Protein AF-A0A150U393-F1 (afdb_monomer)

InterPro domains:
  IPR013325 RNA polymerase sigma factor, region 2 [SSF88946] (26-111)

Mean predicted aligned error: 20.1 Å

pLDDT: mean 71.21, std 21.84, range [37.09, 97.88]

Foldseek 3Di:
DPPDQQFADPQDADPVRHTWADDCVPCVVVLLVLLCVPPVVLVVPDPSVRLSVLLVVQRVSCSRHPNTHDVVPDPPSVVSVVSSVVSSVVVVVVVVVVVVVVVPVVPDDDDDDDDDDDDDDDDDDDDDDPPPDPPPPPDPPDDPPDPDDDDDDDDDDDDDDDDDDDDDDDDDDDDDDDDDDDDDDDDDDPDDPPDDDD

Structure (mmCIF, N/CA/C/O backbone):
data_AF-A0A150U393-F1
#
_entry.id   AF-A0A150U393-F1
#
loop_
_atom_site.group_PDB
_atom_site.id
_atom_site.type_symbol
_atom_site.label_atom_id
_atom_site.label_alt_id
_atom_site.label_comp_id
_atom_site.label_asym_id
_atom_site.label_entity_id
_atom_site.label_seq_id
_atom_site.pdbx_PDB_ins_code
_atom_site.Cartn_x
_atom_site.Cartn_y
_atom_site.Cartn_z
_atom_site.occupancy
_atom_site.B_iso_or_equiv
_atom_site.auth_seq_id
_atom_site.auth_comp_id
_atom_site.auth_asym_id
_atom_site.auth_atom_id
_atom_site.pdbx_PDB_model_num
ATOM 1 N N . MET A 1 1 ? 19.389 -12.269 17.332 1.00 42.78 1 MET A N 1
ATOM 2 C CA . MET A 1 1 ? 18.045 -12.844 17.569 1.00 42.78 1 MET A CA 1
ATOM 3 C C . MET A 1 1 ? 17.105 -12.308 16.497 1.00 42.78 1 MET A C 1
ATOM 5 O O . MET A 1 1 ? 16.742 -11.140 16.568 1.00 42.78 1 MET A O 1
ATOM 9 N N . SER A 1 2 ? 16.766 -13.102 15.475 1.00 52.22 2 SER A N 1
ATOM 10 C CA . SER A 1 2 ? 15.745 -12.699 14.498 1.00 52.22 2 SER A CA 1
ATOM 11 C C . SER A 1 2 ? 14.428 -12.486 15.231 1.00 52.22 2 SER A C 1
ATOM 13 O O . SER A 1 2 ? 13.868 -13.443 15.769 1.00 52.22 2 SER A O 1
ATOM 15 N N . LYS A 1 3 ? 13.938 -11.240 15.274 1.00 62.69 3 LYS A N 1
ATOM 16 C CA . LYS A 1 3 ? 12.532 -10.965 15.582 1.00 62.69 3 LYS A CA 1
ATOM 17 C C . LYS A 1 3 ? 11.730 -11.718 14.530 1.00 62.69 3 LYS A C 1
ATOM 19 O O . LYS A 1 3 ? 11.658 -11.275 13.390 1.00 62.69 3 LYS A O 1
ATOM 24 N N . ARG A 1 4 ? 11.213 -12.897 14.877 1.00 63.75 4 ARG A N 1
ATOM 25 C CA . ARG A 1 4 ? 10.236 -13.575 14.028 1.00 63.75 4 ARG A CA 1
ATOM 26 C C . ARG A 1 4 ? 9.078 -12.599 13.867 1.00 63.75 4 ARG A C 1
ATOM 28 O O . ARG A 1 4 ? 8.619 -12.050 14.869 1.00 63.75 4 ARG A O 1
ATOM 35 N N . ASP A 1 5 ? 8.665 -12.353 12.630 1.00 71.12 5 ASP A N 1
ATOM 36 C CA . ASP A 1 5 ? 7.471 -11.566 12.350 1.00 71.12 5 ASP A CA 1
ATOM 37 C C . ASP A 1 5 ? 6.293 -12.247 13.046 1.00 71.12 5 ASP A C 1
ATOM 39 O O . ASP A 1 5 ? 5.803 -13.288 12.604 1.00 71.12 5 ASP A O 1
ATOM 43 N N . VAL A 1 6 ? 5.881 -11.695 14.187 1.00 80.56 6 VAL A N 1
ATOM 44 C CA . VAL A 1 6 ? 4.691 -12.152 14.896 1.00 80.56 6 VAL A CA 1
ATOM 45 C C . VAL A 1 6 ? 3.512 -11.771 14.014 1.00 80.56 6 VAL A C 1
ATOM 47 O O . VAL A 1 6 ? 3.125 -10.605 13.949 1.00 80.56 6 VAL A O 1
ATOM 50 N N . ARG A 1 7 ? 2.985 -12.753 13.280 1.00 85.88 7 ARG A N 1
ATOM 51 C CA . ARG A 1 7 ? 1.758 -12.588 12.506 1.00 85.88 7 ARG A CA 1
ATOM 52 C C . ARG A 1 7 ? 0.591 -12.628 13.474 1.00 85.88 7 ARG A C 1
ATOM 54 O O . ARG A 1 7 ? 0.348 -13.643 14.121 1.00 85.88 7 ARG A O 1
ATOM 61 N N . LEU A 1 8 ? -0.101 -11.507 13.583 1.00 87.81 8 LEU A N 1
ATOM 62 C CA . LEU A 1 8 ? -1.341 -11.420 14.328 1.00 87.81 8 LEU A CA 1
ATOM 63 C C . LEU A 1 8 ? -2.485 -12.008 13.489 1.00 87.81 8 LEU A C 1
ATOM 65 O O . LEU A 1 8 ? -2.452 -11.899 12.257 1.00 87.81 8 LEU A O 1
ATOM 69 N N . PRO A 1 9 ? -3.491 -12.623 14.134 1.00 89.12 9 PRO A N 1
ATOM 70 C CA . PRO A 1 9 ? -4.67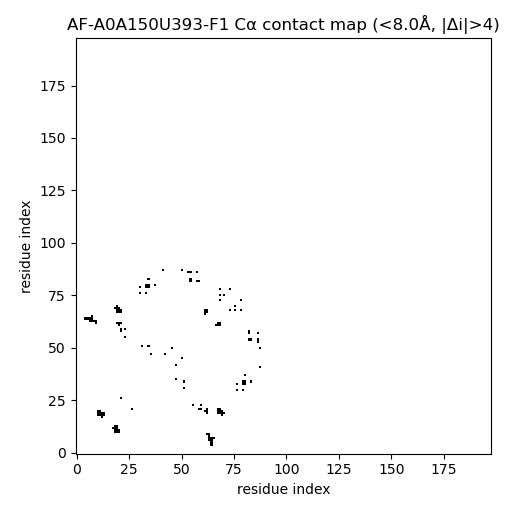4 -13.112 13.437 1.00 89.12 9 PRO A CA 1
ATOM 71 C C . PRO A 1 9 ? -5.394 -11.950 12.746 1.00 89.12 9 PRO A C 1
ATOM 73 O O . PRO A 1 9 ? -5.363 -10.823 13.232 1.00 89.12 9 PRO A O 1
ATOM 76 N N . TRP A 1 10 ? -6.031 -12.227 11.613 1.00 85.88 10 TRP A N 1
ATOM 77 C CA . TRP A 1 10 ? -6.805 -11.273 10.820 1.00 85.88 10 TRP A CA 1
ATOM 78 C C . TRP A 1 10 ? -8.144 -11.928 10.448 1.00 85.88 10 TRP A C 1
ATOM 80 O O . TRP A 1 10 ? -8.106 -13.089 10.033 1.00 85.88 10 TRP A O 1
ATOM 90 N N . PRO A 1 11 ? -9.307 -11.249 10.562 1.00 91.19 11 PRO A N 1
ATOM 91 C CA . PRO A 1 11 ? -9.529 -9.824 10.856 1.00 91.19 11 PRO A CA 1
ATOM 92 C C . PRO A 1 11 ? -9.292 -9.425 12.321 1.00 91.19 11 PRO A C 1
ATOM 94 O O . PRO A 1 11 ? -9.352 -10.256 13.223 1.00 91.19 11 PRO A O 1
ATOM 97 N N . ARG A 1 12 ? -9.010 -8.135 12.553 1.00 90.44 12 ARG A N 1
ATOM 98 C CA . ARG A 1 12 ? -8.773 -7.563 13.890 1.00 90.44 12 ARG A CA 1
ATOM 99 C C . ARG A 1 12 ? -9.735 -6.423 14.174 1.00 90.44 12 ARG A C 1
ATOM 101 O O . ARG A 1 12 ? -10.035 -5.633 13.285 1.00 90.44 12 ARG A O 1
ATOM 108 N N . SER A 1 13 ? -10.091 -6.282 15.441 1.00 92.81 13 SER A N 1
ATOM 109 C CA . SER A 1 13 ? -10.827 -5.129 15.952 1.00 92.81 13 SER A CA 1
ATOM 110 C C . SER A 1 13 ? -10.041 -4.480 17.086 1.00 92.81 13 SER A C 1
ATOM 112 O O . SER A 1 13 ? -9.284 -5.153 17.788 1.00 92.81 13 SER A O 1
ATOM 114 N N . ALA A 1 14 ? -10.170 -3.164 17.220 1.00 90.38 14 ALA A N 1
ATOM 115 C CA . ALA A 1 14 ? -9.692 -2.425 18.383 1.00 90.38 14 ALA A CA 1
ATOM 116 C C . ALA A 1 14 ? -10.576 -2.716 19.610 1.00 90.38 14 ALA A C 1
ATOM 118 O O . ALA A 1 14 ? -11.657 -3.288 19.468 1.00 90.38 14 ALA A O 1
ATOM 119 N N . ASP A 1 15 ? -10.150 -2.261 20.791 1.00 90.31 15 ASP A N 1
ATOM 120 C CA . ASP A 1 15 ? -10.914 -2.408 22.043 1.00 90.31 15 ASP A CA 1
ATOM 121 C C . ASP A 1 15 ? -12.306 -1.757 21.953 1.00 90.31 15 ASP A C 1
ATOM 123 O O . ASP A 1 15 ? -13.281 -2.267 22.494 1.00 90.31 15 ASP A O 1
ATOM 127 N N . ASP A 1 16 ? -12.415 -0.683 21.166 1.00 90.06 16 ASP A N 1
ATOM 128 C CA . ASP A 1 16 ? -13.666 0.036 20.898 1.00 90.06 16 ASP A CA 1
ATOM 129 C C . ASP A 1 16 ? -14.542 -0.637 19.815 1.00 90.06 16 ASP A C 1
ATOM 131 O O . ASP A 1 16 ? -15.525 -0.062 19.350 1.00 90.06 16 ASP A O 1
ATOM 135 N N . GLY A 1 17 ? -14.160 -1.824 19.330 1.00 90.50 17 GLY A N 1
ATOM 136 C CA . GLY A 1 17 ? -14.884 -2.568 18.292 1.00 90.50 17 GLY A CA 1
ATOM 137 C C . GLY A 1 17 ? -14.668 -2.066 16.860 1.00 90.50 17 GLY A C 1
ATOM 138 O O . GLY A 1 17 ? -15.177 -2.664 15.915 1.00 90.50 17 GLY A O 1
ATOM 139 N N . THR A 1 18 ? -13.892 -0.997 16.659 1.00 91.69 18 THR A N 1
ATOM 140 C CA . THR A 1 18 ? -13.541 -0.508 15.317 1.00 91.69 18 THR A CA 1
ATOM 141 C C . THR A 1 18 ? -12.696 -1.546 14.565 1.00 91.69 18 THR A C 1
ATOM 143 O O . THR A 1 18 ? -11.687 -1.999 15.116 1.00 91.69 18 THR A O 1
ATOM 146 N N . PRO A 1 19 ? -13.040 -1.904 13.313 1.00 92.31 19 PRO A N 1
ATOM 147 C CA . PRO A 1 19 ? -12.222 -2.809 12.518 1.00 92.31 19 PRO A CA 1
ATOM 148 C C . PRO A 1 19 ? -10.863 -2.157 12.247 1.00 92.31 19 PRO A C 1
ATOM 150 O O . PRO A 1 19 ? -10.776 -1.050 11.712 1.00 92.31 19 PRO A O 1
ATOM 153 N N . LEU A 1 20 ? -9.799 -2.844 12.647 1.00 93.50 20 LEU A N 1
ATOM 154 C CA . LEU A 1 20 ? -8.434 -2.480 12.291 1.00 93.50 20 LEU A CA 1
ATOM 155 C C . LEU A 1 20 ? -8.114 -3.071 10.922 1.00 93.50 20 LEU A C 1
ATOM 157 O O . LEU A 1 20 ? -8.669 -4.098 10.564 1.00 93.50 20 LEU A O 1
ATOM 161 N N . GLY A 1 21 ? -7.182 -2.448 10.204 1.00 94.38 21 GLY A N 1
ATOM 162 C CA . GLY A 1 21 ? -6.689 -2.840 8.886 1.00 94.38 21 GLY A CA 1
ATOM 163 C C . GLY A 1 21 ? -7.609 -2.465 7.723 1.00 94.38 21 GLY A C 1
ATOM 164 O O . GLY A 1 21 ? -8.630 -1.800 7.882 1.00 94.38 21 GLY A O 1
ATOM 165 N N . VAL A 1 22 ? -7.194 -2.851 6.518 1.00 95.44 22 VAL A N 1
ATOM 166 C CA . VAL A 1 22 ? -7.893 -2.515 5.268 1.00 95.44 22 VAL A CA 1
ATOM 167 C C . VAL A 1 22 ? -8.482 -3.777 4.647 1.00 95.44 22 VAL A C 1
ATOM 169 O O . VAL A 1 22 ? -7.739 -4.708 4.337 1.00 95.44 22 VAL A O 1
ATOM 172 N N . ASP A 1 23 ? -9.795 -3.788 4.414 1.00 94.94 23 ASP A N 1
ATOM 173 C CA . ASP A 1 23 ? -10.446 -4.812 3.593 1.00 94.94 23 ASP A CA 1
ATOM 174 C C . ASP A 1 23 ? -10.262 -4.484 2.106 1.00 94.94 23 ASP A C 1
ATOM 176 O O . ASP A 1 23 ? -10.945 -3.625 1.538 1.00 94.94 23 ASP A O 1
ATOM 180 N N . LEU A 1 24 ? -9.301 -5.165 1.480 1.00 94.94 24 LEU A N 1
ATOM 181 C CA . LEU A 1 24 ? -8.968 -4.974 0.070 1.00 94.94 24 LEU A CA 1
ATOM 182 C C . LEU A 1 24 ? -10.124 -5.366 -0.854 1.00 94.94 24 LEU A C 1
ATOM 184 O O . LEU A 1 24 ? -10.297 -4.728 -1.885 1.00 94.94 24 LEU A O 1
ATOM 188 N N . SER A 1 25 ? -10.956 -6.337 -0.478 1.00 94.62 25 SER A N 1
ATOM 189 C CA . SER A 1 25 ? -12.075 -6.797 -1.312 1.00 94.62 25 SER A CA 1
ATOM 190 C C . SER A 1 25 ? -13.047 -5.651 -1.595 1.00 94.62 25 SER A C 1
ATOM 192 O O . SER A 1 25 ? -13.487 -5.454 -2.725 1.00 94.62 25 SER A O 1
ATOM 194 N N . ARG A 1 26 ? -13.314 -4.833 -0.572 1.00 95.44 26 ARG A N 1
ATOM 195 C CA . ARG A 1 26 ? -14.226 -3.685 -0.655 1.00 95.44 26 ARG A CA 1
ATOM 196 C C . ARG A 1 26 ? -13.557 -2.430 -1.205 1.00 95.44 26 ARG A C 1
ATOM 198 O O . ARG A 1 26 ? -14.179 -1.697 -1.961 1.00 95.44 26 ARG A O 1
ATOM 205 N N . LEU A 1 27 ? -12.304 -2.178 -0.826 1.00 95.75 27 LEU A N 1
ATOM 206 C CA . LEU A 1 27 ? -11.626 -0.899 -1.075 1.00 95.75 27 LEU A CA 1
ATOM 207 C C . LEU A 1 27 ? -10.629 -0.930 -2.245 1.00 95.75 27 LEU A C 1
ATOM 209 O O . LEU A 1 27 ? -9.929 0.058 -2.472 1.00 95.75 27 LEU A O 1
ATOM 213 N N . HIS A 1 28 ? -10.536 -2.031 -3.000 1.00 96.12 28 HIS A N 1
ATOM 214 C CA . HIS A 1 28 ? -9.563 -2.179 -4.090 1.00 96.12 28 HIS A CA 1
ATOM 215 C C . HIS A 1 28 ? -9.619 -1.023 -5.103 1.00 96.12 28 HIS A C 1
ATOM 217 O O . HIS A 1 28 ? -8.568 -0.483 -5.462 1.00 96.12 28 HIS A O 1
ATOM 223 N N . ALA A 1 29 ? -10.821 -0.608 -5.522 1.00 97.25 29 ALA A N 1
ATOM 224 C CA . ALA A 1 29 ? -11.019 0.450 -6.512 1.00 97.25 29 ALA A CA 1
ATOM 225 C C . ALA A 1 29 ? -10.489 1.808 -6.022 1.00 97.25 29 ALA A C 1
ATOM 227 O O . ALA A 1 29 ? -9.777 2.504 -6.754 1.00 97.25 29 ALA A O 1
ATOM 228 N N . ASP A 1 30 ? -10.758 2.151 -4.761 1.00 97.00 30 ASP A N 1
ATOM 229 C CA . ASP A 1 30 ? -10.275 3.389 -4.147 1.00 97.00 30 ASP A CA 1
ATOM 230 C C . ASP A 1 30 ? -8.756 3.383 -4.004 1.00 97.00 30 ASP A C 1
ATOM 232 O O . ASP A 1 30 ? -8.088 4.354 -4.371 1.00 97.00 30 ASP A O 1
ATOM 236 N N . VAL A 1 31 ? -8.188 2.271 -3.528 1.00 97.12 31 VAL A N 1
ATOM 237 C CA . VAL A 1 31 ? -6.735 2.117 -3.394 1.00 97.12 31 VAL A CA 1
ATOM 238 C C . VAL A 1 31 ? -6.060 2.251 -4.762 1.00 97.12 31 VAL A C 1
ATOM 240 O O . VAL A 1 31 ? -5.114 3.030 -4.887 1.00 97.12 31 VAL A O 1
ATOM 243 N N . ARG A 1 32 ? -6.578 1.582 -5.803 1.00 97.62 32 ARG A N 1
ATOM 244 C CA . ARG A 1 32 ? -6.067 1.687 -7.183 1.00 97.62 32 ARG A CA 1
ATOM 245 C C . ARG A 1 32 ? -6.093 3.135 -7.664 1.00 97.62 32 ARG A C 1
ATOM 247 O O . ARG A 1 32 ? -5.079 3.650 -8.133 1.00 97.62 32 ARG A O 1
ATOM 254 N N . LYS A 1 33 ? -7.220 3.828 -7.486 1.00 97.62 33 LYS A N 1
ATOM 255 C CA . LYS A 1 33 ? -7.378 5.234 -7.881 1.00 97.62 33 LYS A CA 1
ATOM 256 C C . LYS A 1 33 ? -6.388 6.153 -7.163 1.00 97.62 33 LYS A C 1
ATOM 258 O O . LYS A 1 33 ? -5.802 7.027 -7.799 1.00 97.62 33 LYS A O 1
ATOM 263 N N . ILE A 1 34 ? -6.181 5.962 -5.859 1.00 96.62 34 ILE A N 1
ATOM 264 C CA . ILE A 1 34 ? -5.232 6.752 -5.062 1.00 96.62 34 ILE A CA 1
ATOM 265 C C . ILE A 1 34 ? -3.799 6.521 -5.553 1.00 96.62 34 ILE A C 1
ATOM 267 O O . ILE A 1 34 ? -3.075 7.490 -5.790 1.00 96.62 34 ILE A O 1
ATOM 271 N N . VAL A 1 35 ? -3.396 5.262 -5.744 1.00 97.12 35 VAL A N 1
ATOM 272 C CA . VAL A 1 35 ? -2.036 4.912 -6.182 1.00 97.12 35 VAL A CA 1
ATOM 273 C C . VAL A 1 35 ? -1.742 5.515 -7.555 1.00 97.12 35 VAL A C 1
ATOM 275 O O . VAL A 1 35 ? -0.788 6.281 -7.697 1.00 97.12 35 VAL A O 1
ATOM 278 N N . LEU A 1 36 ? -2.604 5.273 -8.543 1.00 96.25 36 LEU A N 1
ATOM 279 C CA . LEU A 1 36 ? -2.391 5.757 -9.911 1.00 96.25 36 LEU A CA 1
ATOM 280 C C . LEU A 1 36 ? -2.459 7.287 -10.020 1.00 96.25 36 LEU A C 1
ATOM 282 O O . LEU A 1 36 ? -1.788 7.886 -10.860 1.00 96.25 36 LEU A O 1
ATOM 286 N N . LYS A 1 37 ? -3.229 7.953 -9.150 1.00 96.75 37 LYS A N 1
ATOM 287 C CA . LYS A 1 37 ? -3.287 9.419 -9.110 1.00 96.75 37 LYS A CA 1
ATOM 288 C C . LYS A 1 37 ? -1.979 10.037 -8.611 1.00 96.75 37 LYS A C 1
ATOM 290 O O . LYS A 1 37 ? -1.558 11.053 -9.162 1.00 96.75 37 LYS A O 1
ATOM 295 N N . HIS A 1 38 ? -1.374 9.466 -7.569 1.00 95.50 38 HIS A N 1
ATOM 296 C CA . HIS A 1 38 ? -0.230 10.068 -6.877 1.00 95.50 38 HIS A CA 1
ATOM 297 C C . HIS A 1 38 ? 1.136 9.601 -7.392 1.00 95.50 38 HIS A C 1
ATOM 299 O O . HIS A 1 38 ? 2.094 10.362 -7.298 1.00 95.50 38 HIS A O 1
ATOM 305 N N . PHE A 1 39 ? 1.237 8.398 -7.962 1.00 94.88 39 PHE A N 1
ATOM 306 C CA . PHE A 1 39 ? 2.515 7.786 -8.347 1.00 94.88 39 PHE A CA 1
ATOM 307 C C . PHE A 1 39 ? 2.722 7.706 -9.863 1.00 94.88 39 PHE A C 1
ATOM 309 O O . PHE A 1 39 ? 3.372 6.792 -10.359 1.00 94.88 39 PHE A O 1
ATOM 316 N N . LYS A 1 40 ? 2.227 8.698 -10.614 1.00 94.19 40 LYS A N 1
ATOM 317 C CA . LYS A 1 40 ? 2.384 8.761 -12.079 1.00 94.19 40 LYS A CA 1
ATOM 318 C C . LYS A 1 40 ? 3.843 8.700 -12.543 1.00 94.19 40 LYS A C 1
ATOM 320 O O . LYS A 1 40 ? 4.121 8.137 -13.589 1.00 94.19 40 LYS A O 1
ATOM 325 N N . SER A 1 41 ? 4.774 9.247 -11.763 1.00 92.12 41 SER A N 1
ATOM 326 C CA . SER A 1 41 ? 6.209 9.197 -12.069 1.00 92.12 41 SER A CA 1
ATOM 327 C C . SER A 1 41 ? 6.812 7.796 -11.938 1.00 92.12 41 SER A C 1
ATOM 329 O O . SER A 1 41 ? 7.771 7.481 -12.635 1.00 92.12 41 SER A O 1
ATOM 331 N N . ALA A 1 42 ? 6.260 6.940 -11.072 1.00 90.44 42 ALA A N 1
ATOM 332 C CA . ALA A 1 42 ? 6.692 5.548 -10.959 1.00 90.44 42 ALA A CA 1
ATOM 333 C C . ALA A 1 42 ? 6.263 4.720 -12.181 1.00 90.44 42 ALA A C 1
ATOM 335 O O . ALA A 1 42 ? 6.961 3.784 -12.558 1.00 90.44 42 ALA A O 1
ATOM 336 N N . LEU A 1 43 ? 5.172 5.121 -12.845 1.00 91.50 43 LEU A N 1
ATOM 337 C CA . LEU A 1 43 ? 4.671 4.467 -14.059 1.00 91.50 43 LEU A CA 1
ATOM 338 C C . LEU A 1 43 ? 5.604 4.621 -15.268 1.00 91.50 43 LEU A C 1
ATOM 340 O O . LEU A 1 43 ? 5.428 3.938 -16.265 1.00 91.50 43 LEU A O 1
ATOM 344 N N . ALA A 1 44 ? 6.612 5.495 -15.194 1.00 92.69 44 ALA A N 1
ATOM 345 C CA . ALA A 1 44 ? 7.621 5.611 -16.246 1.00 92.69 44 ALA A CA 1
ATOM 346 C C . ALA A 1 44 ? 8.564 4.393 -16.316 1.00 92.69 44 ALA A C 1
ATOM 348 O O . ALA A 1 44 ? 9.346 4.276 -17.255 1.00 92.69 44 ALA A O 1
ATOM 349 N N . TRP A 1 45 ? 8.560 3.526 -15.300 1.00 91.81 45 TRP A N 1
ATOM 350 C CA . TRP A 1 45 ? 9.468 2.379 -15.221 1.00 91.81 45 TRP A CA 1
ATOM 351 C C . TRP A 1 45 ? 8.893 1.149 -14.505 1.00 91.81 45 TRP A C 1
ATOM 353 O O . TRP A 1 45 ? 9.620 0.174 -14.314 1.00 91.81 45 TRP A O 1
ATOM 363 N N . VAL A 1 46 ? 7.626 1.190 -14.094 1.00 93.69 46 VAL A N 1
ATOM 364 C CA . VAL A 1 46 ? 6.877 0.047 -13.556 1.00 93.69 46 VAL A CA 1
ATOM 365 C C . VAL A 1 46 ? 5.510 0.044 -14.209 1.00 93.69 46 VAL A C 1
ATOM 367 O O . VAL A 1 46 ? 4.875 1.096 -14.296 1.00 93.69 46 VAL A O 1
ATOM 370 N N . GLU A 1 47 ? 5.032 -1.131 -14.594 1.00 95.38 47 GLU A N 1
ATOM 371 C CA . GLU A 1 47 ? 3.658 -1.286 -15.047 1.00 95.38 47 GLU A CA 1
ATOM 372 C C . GLU A 1 47 ? 2.655 -0.918 -13.946 1.00 95.38 47 GLU A C 1
ATOM 374 O O . GLU A 1 47 ? 2.873 -1.121 -12.745 1.00 95.38 47 GLU A O 1
ATOM 379 N N . ALA A 1 48 ? 1.526 -0.345 -14.359 1.00 95.56 48 ALA A N 1
ATOM 380 C CA . ALA A 1 48 ? 0.524 0.165 -13.429 1.00 95.56 48 ALA A CA 1
ATOM 381 C C . ALA A 1 48 ? -0.067 -0.941 -12.542 1.00 95.56 48 ALA A C 1
ATOM 383 O O . ALA A 1 48 ? -0.248 -0.734 -11.338 1.00 95.56 48 ALA A O 1
ATOM 384 N N . ASP A 1 49 ? -0.357 -2.103 -13.128 1.00 96.19 49 ASP A N 1
ATOM 385 C CA . ASP A 1 49 ? -0.938 -3.234 -12.407 1.00 96.19 49 ASP A CA 1
ATOM 386 C C . ASP A 1 49 ? 0.071 -3.876 -11.444 1.00 96.19 49 ASP A C 1
ATOM 388 O O . ASP A 1 49 ? -0.293 -4.149 -10.299 1.00 96.19 49 ASP A O 1
ATOM 392 N N . ASP A 1 50 ? 1.346 -3.987 -11.832 1.00 95.56 50 ASP A N 1
ATOM 393 C CA . ASP A 1 50 ? 2.420 -4.499 -10.968 1.00 95.56 50 ASP A CA 1
ATOM 394 C C . ASP A 1 50 ? 2.610 -3.626 -9.724 1.00 95.56 50 ASP A C 1
ATOM 396 O O . ASP A 1 50 ? 2.693 -4.117 -8.592 1.00 95.56 50 ASP A O 1
ATOM 400 N N . LEU A 1 51 ? 2.624 -2.301 -9.911 1.00 96.19 51 LEU A N 1
ATOM 401 C CA . LEU A 1 51 ? 2.726 -1.362 -8.798 1.00 96.19 51 LEU A CA 1
ATOM 402 C C . LEU A 1 51 ? 1.540 -1.515 -7.839 1.00 96.19 51 LEU A C 1
ATOM 404 O O . LEU A 1 51 ? 1.720 -1.548 -6.619 1.00 96.19 51 LEU A O 1
ATOM 408 N N . VAL A 1 52 ? 0.322 -1.602 -8.375 1.00 97.44 52 VAL A N 1
ATOM 409 C CA . VAL A 1 52 ? -0.895 -1.762 -7.571 1.00 97.44 52 VAL A CA 1
ATOM 410 C C . VAL A 1 52 ? -0.886 -3.100 -6.828 1.00 97.44 52 VAL A C 1
ATOM 412 O O . VAL A 1 52 ? -1.210 -3.134 -5.638 1.00 97.44 52 VAL A O 1
ATOM 415 N N . GLN A 1 53 ? -0.451 -4.180 -7.477 1.00 96.88 53 GLN A N 1
ATOM 416 C CA . GLN A 1 53 ? -0.329 -5.502 -6.870 1.00 96.88 53 GLN A CA 1
ATOM 417 C C . GLN A 1 53 ? 0.668 -5.507 -5.705 1.00 96.88 53 GLN A C 1
ATOM 419 O O . GLN A 1 53 ? 0.342 -5.991 -4.619 1.00 96.88 53 GLN A O 1
ATOM 424 N N . GLU A 1 54 ? 1.852 -4.915 -5.874 1.00 96.88 54 GLU A N 1
ATOM 425 C CA . GLU A 1 54 ? 2.844 -4.791 -4.798 1.00 96.88 54 GLU A CA 1
ATOM 426 C C . GLU A 1 54 ? 2.311 -3.968 -3.616 1.00 96.88 54 GLU A C 1
ATOM 428 O O . GLU A 1 54 ? 2.545 -4.305 -2.449 1.00 96.88 54 GLU A O 1
ATOM 433 N N . VAL A 1 55 ? 1.522 -2.922 -3.887 1.00 97.56 55 VAL A N 1
ATOM 434 C CA . VAL A 1 55 ? 0.843 -2.151 -2.836 1.00 97.56 55 VAL A CA 1
ATOM 435 C C . VAL A 1 55 ? -0.198 -2.998 -2.104 1.00 97.56 55 VAL A C 1
ATOM 437 O O . VAL A 1 55 ? -0.231 -2.974 -0.871 1.00 97.56 55 VAL A O 1
ATOM 440 N N . TYR A 1 56 ? -1.013 -3.784 -2.810 1.00 97.88 56 TYR A N 1
ATOM 441 C CA . TYR A 1 56 ? -1.968 -4.701 -2.180 1.00 97.88 56 TYR A CA 1
ATOM 442 C C . TYR A 1 56 ? -1.272 -5.735 -1.296 1.00 97.88 56 TYR A C 1
ATOM 444 O O . TYR A 1 56 ? -1.679 -5.935 -0.149 1.00 97.88 56 TYR A O 1
ATOM 452 N N . LEU A 1 57 ? -0.176 -6.328 -1.772 1.00 96.62 57 LEU A N 1
ATOM 453 C CA . LEU A 1 57 ? 0.632 -7.259 -0.985 1.00 96.62 57 LEU A CA 1
ATOM 454 C C . LEU A 1 57 ? 1.217 -6.585 0.262 1.00 96.62 57 LEU A C 1
ATOM 456 O O . LEU A 1 57 ? 1.198 -7.167 1.350 1.00 96.62 57 LEU A O 1
ATOM 460 N N . ALA A 1 58 ? 1.708 -5.351 0.140 1.00 96.19 58 ALA A N 1
ATOM 461 C CA . ALA A 1 58 ? 2.232 -4.594 1.270 1.00 96.19 58 ALA A CA 1
ATOM 462 C C . ALA A 1 58 ? 1.149 -4.282 2.316 1.00 96.19 58 ALA A C 1
ATOM 464 O O . ALA A 1 58 ? 1.408 -4.413 3.516 1.00 96.19 58 ALA A O 1
ATOM 465 N N . ILE A 1 59 ? -0.061 -3.916 1.884 1.00 96.44 59 ILE A N 1
ATOM 466 C CA . ILE A 1 59 ? -1.207 -3.690 2.776 1.00 96.44 59 ILE A CA 1
ATOM 467 C C . ILE A 1 59 ? -1.608 -4.996 3.470 1.00 96.44 59 ILE A C 1
ATOM 469 O O . ILE A 1 59 ? -1.719 -5.021 4.695 1.00 96.44 59 ILE A O 1
ATOM 473 N N . ALA A 1 60 ? -1.743 -6.096 2.725 1.00 94.88 60 ALA A N 1
ATOM 474 C CA . ALA A 1 60 ? -2.096 -7.401 3.283 1.00 94.88 60 ALA A CA 1
ATOM 475 C C . ALA A 1 60 ? -1.081 -7.866 4.342 1.00 94.88 60 ALA A C 1
ATOM 477 O O . ALA A 1 60 ? -1.461 -8.319 5.423 1.00 94.88 60 ALA A O 1
ATOM 478 N N . ARG A 1 61 ? 0.219 -7.670 4.086 1.00 94.00 61 ARG A N 1
ATOM 479 C CA . ARG A 1 61 ? 1.279 -7.934 5.073 1.00 94.00 61 ARG A CA 1
ATOM 480 C C . ARG A 1 61 ? 1.112 -7.060 6.315 1.00 94.00 61 ARG A C 1
ATOM 482 O O . ARG A 1 61 ? 1.139 -7.581 7.428 1.00 94.00 61 ARG A O 1
ATOM 489 N N . LYS A 1 62 ? 0.886 -5.755 6.144 1.00 93.88 62 LYS A N 1
ATOM 490 C CA . LYS A 1 62 ? 0.709 -4.809 7.259 1.00 93.88 62 LYS A CA 1
ATOM 491 C C . LYS A 1 62 ? -0.536 -5.084 8.101 1.00 93.88 62 LYS A C 1
ATOM 493 O O . LYS A 1 62 ? -0.476 -4.872 9.308 1.00 93.88 62 LYS A O 1
ATOM 498 N N . ASN A 1 63 ? -1.617 -5.595 7.513 1.00 94.69 63 ASN A N 1
ATOM 499 C CA . ASN A 1 63 ? -2.820 -5.995 8.255 1.00 94.69 63 ASN A CA 1
ATOM 500 C C . ASN A 1 63 ? -2.516 -7.069 9.314 1.00 94.69 63 ASN A C 1
ATOM 502 O O . ASN A 1 63 ? -3.084 -7.040 10.404 1.00 94.69 63 ASN A O 1
ATOM 506 N N . THR A 1 64 ? -1.578 -7.976 9.025 1.00 92.19 64 THR A N 1
ATOM 507 C CA . THR A 1 64 ? -1.134 -9.017 9.972 1.00 92.19 64 THR A CA 1
ATOM 508 C C . THR A 1 64 ? -0.082 -8.534 10.975 1.00 92.19 64 THR A C 1
ATOM 510 O O . THR A 1 64 ? 0.297 -9.275 11.877 1.00 92.19 64 THR A O 1
ATOM 513 N N . GLN A 1 65 ? 0.408 -7.300 10.840 1.00 91.44 65 GLN A N 1
ATOM 514 C CA . GLN A 1 65 ? 1.426 -6.718 11.714 1.00 91.44 65 GLN A CA 1
ATOM 515 C C . GLN A 1 65 ? 0.802 -5.781 12.760 1.00 91.44 65 GLN A C 1
ATOM 517 O O . GLN A 1 65 ? -0.357 -5.373 12.682 1.00 91.44 65 GLN A O 1
ATOM 522 N N . ASN A 1 66 ? 1.611 -5.360 13.736 1.00 88.00 66 ASN A N 1
ATOM 523 C CA . ASN A 1 66 ? 1.195 -4.388 14.756 1.00 88.00 66 ASN A CA 1
ATOM 524 C C . ASN A 1 66 ? 0.830 -3.010 14.168 1.00 88.00 66 ASN A C 1
ATOM 526 O O . ASN A 1 66 ? 0.124 -2.246 14.817 1.00 88.00 66 ASN A O 1
ATOM 530 N N . CYS A 1 67 ? 1.301 -2.691 12.955 1.00 87.62 67 CYS A N 1
ATOM 531 C CA . CYS A 1 67 ? 1.073 -1.414 12.270 1.00 87.62 67 CYS A CA 1
ATOM 532 C C . CYS A 1 67 ? -0.074 -1.453 11.241 1.00 87.62 67 CYS A C 1
ATOM 534 O O . CYS A 1 67 ? -0.012 -0.777 10.209 1.00 87.62 67 CYS A O 1
ATOM 536 N N . ALA A 1 68 ? -1.111 -2.249 11.512 1.00 93.12 68 ALA A N 1
ATOM 537 C CA . ALA A 1 68 ? -2.339 -2.250 10.724 1.00 93.12 68 ALA A CA 1
ATOM 538 C C . ALA A 1 68 ? -2.996 -0.855 10.698 1.00 93.12 68 ALA A C 1
ATOM 540 O O . ALA A 1 68 ? -2.803 -0.040 11.604 1.00 93.12 68 ALA A O 1
ATOM 541 N N . PHE A 1 69 ? -3.755 -0.579 9.636 1.00 95.50 69 PHE A N 1
ATOM 542 C CA . PHE A 1 69 ? -4.503 0.671 9.491 1.00 95.50 69 PHE A CA 1
ATOM 543 C C . PHE A 1 69 ? -5.482 0.874 10.655 1.00 95.50 69 PHE A C 1
ATOM 545 O O . PHE A 1 69 ? -6.120 -0.070 11.108 1.00 95.50 69 PHE A O 1
ATOM 552 N N . ASP A 1 70 ? -5.607 2.109 11.123 1.00 94.31 70 ASP A N 1
ATOM 553 C CA . ASP A 1 70 ? -6.574 2.494 12.145 1.00 94.31 70 ASP A CA 1
ATOM 554 C C . ASP A 1 70 ? -7.327 3.733 11.638 1.00 94.31 70 ASP A C 1
ATOM 556 O O . ASP A 1 70 ? -6.703 4.796 11.490 1.00 94.31 70 ASP A O 1
ATOM 560 N N . PRO A 1 71 ? -8.641 3.625 11.365 1.00 93.56 71 PRO A N 1
ATOM 561 C CA . PRO A 1 71 ? -9.423 4.731 10.818 1.00 93.56 71 PRO A CA 1
ATOM 562 C C . PRO A 1 71 ? -9.541 5.918 11.783 1.00 93.56 71 PRO A C 1
ATOM 564 O O . PRO A 1 71 ? -9.882 7.017 11.354 1.00 93.56 71 PRO A O 1
ATOM 567 N N . ARG A 1 72 ? -9.224 5.741 13.073 1.00 92.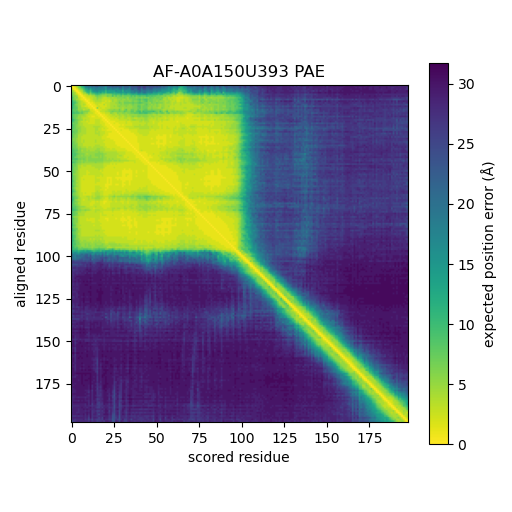94 72 ARG A N 1
ATOM 568 C CA . ARG A 1 72 ? -9.244 6.820 14.073 1.00 92.94 72 ARG A CA 1
ATOM 569 C C . ARG A 1 72 ? -7.994 7.692 14.018 1.00 92.94 72 ARG A C 1
ATOM 571 O O . ARG A 1 72 ? -8.025 8.837 14.456 1.00 92.94 72 ARG A O 1
ATOM 578 N N . LYS A 1 73 ? -6.885 7.150 13.505 1.00 92.88 73 LYS A N 1
ATOM 579 C CA . LYS A 1 73 ? -5.578 7.828 13.478 1.00 92.88 73 LYS A CA 1
ATOM 580 C C . LYS A 1 73 ? -5.287 8.501 12.146 1.00 92.88 73 LYS A C 1
ATOM 582 O O . LYS A 1 73 ? -4.597 9.517 12.118 1.00 92.88 73 LYS A O 1
ATOM 587 N N . ALA A 1 74 ? -5.749 7.921 11.043 1.00 94.19 74 ALA A N 1
ATOM 588 C CA . ALA A 1 74 ? -5.484 8.444 9.712 1.00 94.19 74 ALA A CA 1
ATOM 589 C C . ALA A 1 74 ? -6.617 8.109 8.743 1.00 94.19 74 ALA A C 1
ATOM 591 O O . ALA A 1 74 ? -7.269 7.074 8.853 1.00 94.19 74 ALA A O 1
ATOM 592 N N . SER A 1 75 ? -6.794 8.960 7.733 1.00 96.25 75 SER A N 1
ATOM 593 C CA . SER A 1 75 ? -7.649 8.638 6.595 1.00 96.25 75 SER A CA 1
ATOM 594 C C . SER A 1 75 ? -7.017 7.551 5.722 1.00 96.25 75 SER A C 1
ATOM 596 O O . SER A 1 75 ? -5.788 7.431 5.636 1.00 96.25 75 SER A O 1
ATOM 598 N N . LEU A 1 76 ? -7.861 6.793 5.014 1.00 95.94 76 LEU A N 1
ATOM 599 C CA . LEU A 1 76 ? -7.422 5.736 4.098 1.00 95.94 76 LEU A CA 1
ATOM 600 C C . LEU A 1 76 ? -6.406 6.262 3.074 1.00 95.94 76 LEU A C 1
ATOM 602 O O . LEU A 1 76 ? -5.356 5.658 2.880 1.00 95.94 76 LEU A O 1
ATOM 606 N N . GLY A 1 77 ? -6.668 7.429 2.477 1.00 96.62 77 GLY A N 1
ATOM 607 C CA . GLY A 1 77 ? -5.768 8.041 1.498 1.00 96.62 77 GLY A CA 1
ATOM 608 C C . GLY A 1 77 ? -4.372 8.320 2.051 1.00 96.62 77 GLY A C 1
ATOM 609 O O . GLY A 1 77 ? -3.376 8.012 1.396 1.00 96.62 77 GLY A O 1
ATOM 610 N N . LYS A 1 78 ? -4.276 8.835 3.284 1.00 96.56 78 LYS A N 1
ATOM 611 C CA . LYS A 1 78 ? -2.983 9.106 3.925 1.00 96.56 78 LYS A CA 1
ATOM 612 C C . LYS A 1 78 ? -2.221 7.814 4.228 1.00 96.56 78 LYS A C 1
ATOM 614 O O . LYS A 1 78 ? -1.004 7.760 4.028 1.00 96.56 78 LYS A O 1
ATOM 619 N N . TYR A 1 79 ? -2.930 6.782 4.683 1.00 97.12 79 TYR A N 1
ATOM 620 C CA . TYR A 1 79 ? -2.349 5.465 4.929 1.00 97.12 79 TYR A CA 1
ATOM 621 C C . TYR A 1 79 ? -1.821 4.833 3.637 1.00 97.12 79 TYR A C 1
ATOM 623 O O . TYR A 1 79 ? -0.634 4.518 3.555 1.00 97.12 79 TYR A O 1
ATOM 631 N N . VAL A 1 80 ? -2.666 4.736 2.606 1.00 97.50 80 VAL A N 1
ATOM 632 C CA . VAL A 1 80 ? -2.319 4.150 1.302 1.00 97.50 80 VAL A CA 1
ATOM 633 C C . VAL A 1 80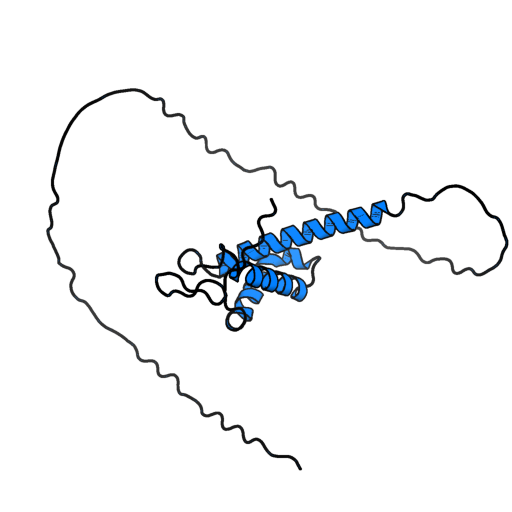 ? -1.136 4.877 0.675 1.00 97.50 80 VAL A C 1
ATOM 635 O O . VAL A 1 80 ? -0.195 4.222 0.241 1.00 97.50 80 VAL A O 1
ATOM 638 N N . PHE A 1 81 ? -1.124 6.215 0.696 1.00 97.00 81 PHE A N 1
ATOM 639 C CA . PHE A 1 81 ? 0.005 7.002 0.196 1.00 97.00 81 PHE A CA 1
ATOM 640 C C . PHE A 1 81 ? 1.321 6.627 0.887 1.00 97.00 81 PHE A C 1
ATOM 642 O O . PHE A 1 81 ? 2.344 6.451 0.231 1.00 97.00 81 PHE A O 1
ATOM 649 N N . THR A 1 82 ? 1.296 6.469 2.213 1.00 96.75 82 THR A N 1
ATOM 650 C CA . THR A 1 82 ? 2.494 6.126 2.992 1.00 96.75 82 THR A CA 1
ATOM 651 C C . THR A 1 82 ? 3.001 4.727 2.643 1.00 96.75 82 THR A C 1
ATOM 653 O O . THR A 1 82 ? 4.201 4.541 2.453 1.00 96.75 82 THR A O 1
ATOM 656 N N . VAL A 1 83 ? 2.095 3.751 2.514 1.00 96.88 83 VAL A N 1
ATOM 657 C CA . VAL A 1 83 ? 2.447 2.377 2.126 1.00 96.88 83 VAL A CA 1
ATOM 658 C C . VAL A 1 83 ? 2.994 2.332 0.700 1.00 96.88 83 VAL A C 1
ATOM 660 O O . VAL 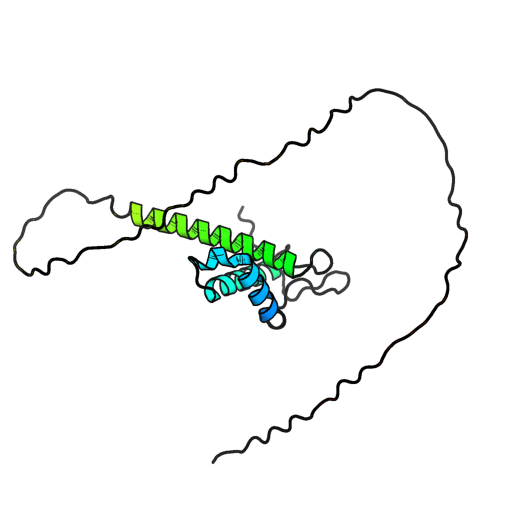A 1 83 ? 4.065 1.769 0.481 1.00 96.88 83 VAL A O 1
ATOM 663 N N . ALA A 1 84 ? 2.307 2.966 -0.249 1.00 97.12 84 ALA A N 1
ATOM 664 C CA . ALA A 1 84 ? 2.720 3.013 -1.646 1.00 97.12 84 ALA A CA 1
ATOM 665 C C . ALA A 1 84 ? 4.075 3.706 -1.826 1.00 97.12 84 ALA A C 1
ATOM 667 O O . ALA A 1 84 ? 4.922 3.204 -2.559 1.00 97.12 84 ALA A O 1
ATOM 668 N N . ASN A 1 85 ? 4.342 4.782 -1.082 1.00 97.00 85 ASN A N 1
ATOM 669 C CA . ASN A 1 85 ? 5.644 5.442 -1.111 1.00 97.00 85 ASN A CA 1
ATOM 670 C C . ASN A 1 85 ? 6.778 4.499 -0.672 1.00 97.00 85 ASN A C 1
ATOM 672 O O . ASN A 1 85 ? 7.816 4.437 -1.324 1.00 97.00 85 ASN A O 1
ATOM 676 N N . SER A 1 86 ? 6.577 3.714 0.394 1.00 96.38 86 SER A N 1
ATOM 677 C CA . SER A 1 86 ? 7.561 2.703 0.807 1.00 96.38 86 SER A CA 1
ATOM 678 C C . SER A 1 86 ? 7.770 1.614 -0.250 1.00 96.38 86 SER A C 1
ATOM 680 O O . SER A 1 86 ? 8.895 1.156 -0.433 1.00 96.38 86 SER A O 1
ATOM 682 N N . VAL A 1 87 ? 6.710 1.201 -0.950 1.00 96.50 87 VAL A N 1
ATOM 683 C CA . VAL A 1 87 ? 6.801 0.217 -2.040 1.00 96.50 87 VAL A CA 1
ATOM 684 C C . VAL A 1 87 ? 7.609 0.775 -3.211 1.00 96.50 87 VAL A C 1
ATOM 686 O O . VAL A 1 87 ? 8.558 0.128 -3.641 1.00 96.50 87 VAL A O 1
ATOM 689 N N . VAL A 1 88 ? 7.300 1.989 -3.674 1.00 96.06 88 VAL A N 1
ATOM 690 C CA . VAL A 1 88 ? 8.001 2.630 -4.800 1.00 96.06 88 VAL A CA 1
ATOM 691 C C . VAL A 1 88 ? 9.488 2.818 -4.504 1.00 96.06 88 VAL A C 1
ATOM 693 O O . VAL A 1 88 ? 10.316 2.491 -5.352 1.00 96.06 88 VAL A O 1
ATOM 696 N N . LEU A 1 89 ? 9.842 3.275 -3.298 1.00 94.75 89 LEU A N 1
ATOM 697 C CA . LEU A 1 89 ? 11.245 3.394 -2.885 1.00 94.75 89 LEU A CA 1
ATOM 698 C C . LEU A 1 89 ? 11.953 2.033 -2.924 1.00 94.75 89 LEU A C 1
ATOM 700 O O . LEU A 1 89 ? 13.013 1.904 -3.530 1.00 94.75 89 LEU A O 1
ATOM 704 N N . ASN A 1 90 ? 11.325 0.992 -2.374 1.00 94.56 90 ASN A N 1
ATOM 705 C CA . ASN A 1 90 ? 11.890 -0.357 -2.388 1.00 94.56 90 ASN A CA 1
ATOM 706 C C . ASN A 1 90 ? 12.037 -0.928 -3.808 1.00 94.56 90 ASN A C 1
ATOM 708 O O . ASN A 1 90 ? 13.022 -1.613 -4.082 1.00 94.56 90 ASN A O 1
ATOM 712 N N . LEU A 1 91 ? 11.079 -0.676 -4.704 1.00 93.31 91 LEU A N 1
ATOM 713 C CA . LEU A 1 91 ? 11.158 -1.092 -6.107 1.00 93.31 91 LEU A CA 1
ATOM 714 C C . LEU A 1 91 ? 12.285 -0.356 -6.838 1.00 93.31 91 LEU A C 1
ATOM 716 O O . LEU A 1 91 ? 13.086 -0.995 -7.519 1.00 93.31 91 LEU A O 1
ATOM 720 N N . GLY A 1 92 ? 12.414 0.955 -6.625 1.00 91.31 92 GLY A N 1
ATOM 721 C CA . GLY A 1 92 ? 13.521 1.745 -7.160 1.00 91.31 92 GLY A CA 1
ATOM 722 C C . GLY A 1 92 ? 14.879 1.230 -6.676 1.00 91.31 92 GLY A C 1
ATOM 723 O O . GLY A 1 92 ? 15.808 1.080 -7.467 1.00 91.31 92 GLY A O 1
ATOM 724 N N . ASP A 1 93 ? 14.995 0.887 -5.395 1.00 90.81 93 ASP A N 1
ATOM 725 C CA . ASP A 1 93 ? 16.224 0.347 -4.805 1.00 90.81 93 ASP A CA 1
ATOM 726 C C . ASP A 1 93 ? 16.548 -1.064 -5.314 1.00 90.81 93 ASP A C 1
ATOM 728 O O . ASP A 1 93 ? 17.712 -1.401 -5.535 1.00 90.81 93 ASP A O 1
ATOM 732 N N . LYS A 1 94 ? 15.529 -1.912 -5.510 1.00 88.62 94 LYS A N 1
ATOM 733 C CA . LYS A 1 94 ? 15.689 -3.232 -6.141 1.00 88.62 94 LYS A CA 1
ATOM 734 C C . LYS A 1 94 ? 16.170 -3.097 -7.581 1.00 88.62 94 LYS A C 1
ATOM 736 O O . LYS A 1 94 ? 17.103 -3.797 -7.950 1.00 88.62 94 LYS A O 1
ATOM 741 N N . ARG A 1 95 ? 15.607 -2.166 -8.354 1.00 87.38 95 ARG A N 1
ATOM 742 C CA . ARG A 1 95 ? 16.033 -1.899 -9.733 1.00 87.38 95 ARG A CA 1
ATOM 743 C C . ARG A 1 95 ? 17.486 -1.436 -9.797 1.00 87.38 95 ARG A C 1
ATOM 745 O O . ARG A 1 95 ? 18.250 -1.977 -10.586 1.00 87.38 95 ARG A O 1
ATOM 752 N N . ARG A 1 96 ? 17.889 -0.491 -8.937 1.00 86.50 96 ARG A N 1
ATOM 753 C CA . ARG A 1 96 ? 19.285 -0.014 -8.885 1.00 86.50 96 ARG A CA 1
ATOM 754 C C . ARG A 1 96 ? 20.263 -1.129 -8.511 1.00 86.50 96 ARG A C 1
ATOM 756 O O . ARG A 1 96 ? 21.334 -1.211 -9.098 1.00 86.50 96 ARG A O 1
ATOM 763 N N . ARG A 1 97 ? 19.886 -2.014 -7.581 1.00 85.25 97 ARG A N 1
ATOM 764 C CA . ARG A 1 97 ? 20.711 -3.176 -7.209 1.00 85.25 97 ARG A CA 1
ATOM 765 C C . ARG A 1 97 ? 20.759 -4.247 -8.295 1.00 85.25 97 ARG A C 1
ATOM 767 O O . ARG A 1 97 ? 21.835 -4.753 -8.569 1.00 85.25 97 ARG A O 1
ATOM 774 N N . GLY A 1 98 ? 19.633 -4.563 -8.930 1.00 76.06 98 GLY A N 1
ATOM 775 C CA . GLY A 1 98 ? 19.585 -5.519 -10.039 1.00 76.06 98 GLY A CA 1
ATOM 776 C C . GLY A 1 98 ? 20.414 -5.056 -11.237 1.00 76.06 98 GLY A C 1
ATOM 777 O O . GLY A 1 98 ? 21.188 -5.836 -11.776 1.00 76.06 98 GLY A O 1
ATOM 778 N N . ALA A 1 99 ? 20.341 -3.767 -11.583 1.00 66.88 99 ALA A N 1
ATOM 779 C CA . ALA A 1 99 ? 21.181 -3.178 -12.627 1.00 66.88 99 ALA A CA 1
ATOM 780 C C . ALA A 1 99 ? 22.680 -3.237 -12.282 1.00 66.88 99 ALA A C 1
ATOM 782 O O . ALA A 1 99 ? 23.502 -3.469 -13.161 1.00 66.88 99 ALA A O 1
ATOM 783 N N . HIS A 1 100 ? 23.037 -3.073 -11.004 1.00 55.47 100 HIS A N 1
ATOM 784 C CA . HIS A 1 100 ? 24.425 -3.190 -10.560 1.00 55.47 100 HIS A CA 1
ATOM 785 C C . HIS A 1 100 ? 24.962 -4.624 -10.677 1.00 55.47 100 HIS A C 1
ATOM 787 O O . HIS A 1 100 ? 26.125 -4.796 -11.015 1.00 55.47 100 HIS A O 1
ATOM 793 N N . VAL A 1 101 ? 24.138 -5.648 -10.422 1.00 56.97 101 VAL A N 1
ATOM 794 C CA . VAL A 1 101 ? 24.566 -7.057 -10.517 1.00 56.97 101 VAL A CA 1
ATOM 795 C C . VAL A 1 101 ? 24.816 -7.472 -11.970 1.00 56.97 101 VAL A C 1
ATOM 797 O O . VAL A 1 101 ? 25.818 -8.121 -12.248 1.00 56.97 101 VAL A O 1
ATOM 800 N N . VAL A 1 102 ? 23.972 -7.031 -12.910 1.00 53.84 102 VAL A N 1
ATOM 801 C CA . VAL A 1 102 ? 24.123 -7.366 -14.341 1.00 53.84 102 VAL A CA 1
ATOM 802 C C . VAL A 1 102 ? 25.370 -6.718 -14.961 1.00 53.84 102 VAL A C 1
ATOM 804 O O . VAL A 1 102 ? 25.979 -7.295 -15.852 1.00 53.84 102 VAL A O 1
ATOM 807 N N . LEU A 1 103 ? 25.796 -5.550 -14.470 1.00 51.09 103 LEU A N 1
ATOM 808 C CA . LEU A 1 103 ? 27.029 -4.897 -14.931 1.00 51.09 103 LEU A CA 1
ATOM 809 C C . LEU A 1 103 ? 28.304 -5.497 -14.317 1.00 51.09 103 LEU A C 1
ATOM 811 O O . LEU A 1 103 ? 29.373 -5.359 -14.902 1.00 51.09 103 LEU A O 1
ATOM 815 N N . SER A 1 104 ? 28.212 -6.161 -13.161 1.00 49.94 104 SER A N 1
ATOM 816 C CA . SER A 1 104 ? 29.364 -6.806 -12.516 1.00 49.94 104 SER A CA 1
ATOM 817 C C . SER A 1 104 ? 29.645 -8.235 -12.997 1.00 49.94 104 SER A C 1
ATOM 819 O O . SER A 1 104 ? 30.738 -8.727 -12.744 1.00 49.94 104 SER A O 1
ATOM 821 N N . ASP A 1 105 ? 28.714 -8.882 -13.708 1.00 48.81 105 ASP A N 1
ATOM 822 C CA . ASP A 1 105 ? 28.875 -10.258 -14.227 1.00 48.81 105 ASP A CA 1
ATOM 823 C C . ASP A 1 105 ? 29.545 -10.333 -15.618 1.00 48.81 105 ASP A C 1
ATOM 825 O O . ASP A 1 105 ? 29.699 -11.412 -16.182 1.00 48.81 105 ASP A O 1
ATOM 829 N N . VAL A 1 106 ? 29.992 -9.201 -16.178 1.00 54.53 106 VAL A N 1
ATOM 830 C CA . VAL A 1 106 ? 30.763 -9.139 -17.446 1.00 54.53 106 VAL A CA 1
ATOM 831 C C . VAL A 1 106 ? 32.268 -8.927 -17.177 1.00 54.53 106 VAL A C 1
ATOM 833 O O . VAL A 1 106 ? 33.022 -8.509 -18.050 1.00 54.53 106 VAL A O 1
ATOM 836 N N . GLY A 1 107 ? 32.721 -9.174 -15.944 1.00 49.69 107 GLY A N 1
ATOM 837 C CA . GLY A 1 107 ? 34.034 -8.742 -15.454 1.00 49.69 107 GLY A CA 1
ATOM 838 C C . GLY A 1 107 ? 34.935 -9.823 -14.865 1.00 49.69 107 GLY A C 1
ATOM 839 O O . GLY A 1 107 ? 35.825 -9.459 -14.106 1.00 49.69 107 GLY A O 1
ATOM 840 N N . ASP A 1 108 ? 34.730 -11.107 -15.172 1.00 49.81 108 ASP A N 1
ATOM 841 C CA . ASP A 1 108 ? 35.700 -12.153 -14.811 1.00 49.81 108 ASP A CA 1
ATOM 842 C C . ASP A 1 108 ? 35.767 -13.231 -15.904 1.00 49.81 108 ASP A C 1
ATOM 844 O O . ASP A 1 108 ? 35.123 -14.279 -15.861 1.00 49.81 108 ASP A O 1
ATOM 848 N N . MET A 1 109 ? 36.504 -12.898 -16.961 1.00 54.00 109 MET A N 1
ATOM 849 C CA . MET A 1 109 ? 36.892 -13.806 -18.035 1.00 54.00 109 MET A CA 1
ATOM 850 C C . MET A 1 109 ? 38.248 -14.391 -17.608 1.00 54.00 109 MET A C 1
ATOM 852 O O . MET A 1 109 ? 39.222 -13.636 -17.573 1.00 54.00 109 MET A O 1
ATOM 856 N N . PRO A 1 110 ? 38.356 -15.677 -17.218 1.00 53.47 110 PRO A N 1
ATOM 857 C CA . PRO A 1 110 ? 39.655 -16.258 -16.918 1.00 53.47 110 PRO A CA 1
ATOM 858 C C . PRO A 1 110 ? 40.446 -16.424 -18.216 1.00 53.47 110 PRO A C 1
ATOM 860 O O . PRO A 1 110 ? 40.024 -17.111 -19.147 1.00 53.47 110 PRO A O 1
ATOM 863 N N . ASP A 1 111 ? 41.610 -15.786 -18.254 1.00 47.25 111 ASP A N 1
ATOM 864 C CA . ASP A 1 111 ? 42.606 -15.978 -19.294 1.00 47.25 111 ASP A CA 1
ATOM 865 C C . ASP A 1 111 ? 43.002 -17.461 -19.430 1.00 47.25 111 ASP A C 1
ATOM 867 O O . ASP A 1 111 ? 43.305 -18.145 -18.451 1.00 47.25 111 ASP A O 1
ATOM 871 N N . ALA A 1 112 ? 43.113 -17.873 -20.696 1.00 47.12 112 ALA A N 1
ATOM 872 C CA . ALA A 1 112 ? 43.987 -18.913 -21.244 1.00 47.12 112 ALA A CA 1
ATOM 873 C C . ALA A 1 112 ? 43.400 -20.285 -21.677 1.00 47.12 112 ALA A C 1
ATOM 875 O O . ALA A 1 112 ? 43.361 -21.259 -20.934 1.00 47.12 112 ALA A O 1
ATOM 876 N N . ILE A 1 113 ? 43.165 -20.346 -22.999 1.00 46.41 113 ILE A N 1
ATOM 877 C CA . ILE A 1 113 ? 43.671 -21.329 -23.986 1.00 46.41 113 ILE A CA 1
ATOM 878 C C . ILE A 1 113 ? 43.101 -22.762 -23.952 1.00 46.41 113 ILE A C 1
ATOM 880 O O . ILE A 1 113 ? 43.570 -23.636 -23.230 1.00 46.41 113 ILE A O 1
ATOM 884 N N . THR A 1 114 ? 42.257 -23.074 -24.944 1.00 40.75 114 THR A N 1
ATOM 885 C CA . THR A 1 114 ? 42.462 -24.241 -25.825 1.00 40.75 114 THR A CA 1
ATOM 886 C C . THR A 1 114 ? 41.944 -23.918 -27.228 1.00 40.75 114 THR A C 1
ATOM 888 O O . THR A 1 114 ? 40.775 -23.621 -27.442 1.00 40.75 114 THR A O 1
ATOM 891 N N . THR A 1 115 ? 42.862 -23.955 -28.186 1.00 46.50 115 THR A N 1
ATOM 892 C CA . THR A 1 115 ? 42.645 -23.925 -29.632 1.00 46.50 115 THR A CA 1
ATOM 893 C C . THR A 1 115 ? 41.884 -25.164 -30.109 1.00 46.50 115 THR A C 1
ATOM 895 O O . THR A 1 115 ? 42.268 -26.277 -29.750 1.00 46.50 115 THR A O 1
ATOM 898 N N . ARG A 1 116 ? 40.879 -24.975 -30.981 1.00 37.09 116 ARG A N 1
ATOM 899 C CA . ARG A 1 116 ? 40.601 -25.776 -32.200 1.00 37.09 116 ARG A CA 1
ATOM 900 C C . ARG A 1 116 ? 39.346 -25.250 -32.927 1.00 37.09 116 ARG A C 1
ATOM 902 O O . ARG A 1 116 ? 38.251 -25.349 -32.396 1.00 37.09 116 ARG A O 1
ATOM 909 N N . THR A 1 117 ? 39.573 -24.531 -34.037 1.00 38.50 117 THR A N 1
ATOM 910 C CA . THR A 1 117 ? 39.120 -24.840 -35.423 1.00 38.50 117 THR A CA 1
ATOM 911 C C . THR A 1 117 ? 37.612 -24.610 -35.637 1.00 38.50 117 THR A C 1
ATOM 913 O O . THR A 1 117 ? 36.817 -25.378 -35.118 1.00 38.50 117 THR A O 1
ATOM 916 N N . ALA A 1 118 ? 37.203 -23.449 -36.179 1.00 45.47 118 ALA A N 1
ATOM 917 C CA . ALA A 1 118 ? 36.898 -23.189 -37.610 1.00 45.47 118 ALA A CA 1
ATOM 918 C C . ALA A 1 118 ? 35.622 -23.958 -38.056 1.00 45.47 118 ALA A C 1
ATOM 920 O O . ALA A 1 118 ? 35.552 -25.155 -37.812 1.00 45.47 118 ALA A O 1
ATOM 921 N N . GLU A 1 119 ? 34.564 -23.402 -38.656 1.00 48.16 119 GLU A N 1
ATOM 922 C CA . GLU A 1 119 ? 34.353 -22.245 -39.547 1.00 48.16 119 GLU A CA 1
ATOM 923 C C . GLU A 1 119 ? 32.855 -21.830 -39.509 1.00 48.16 119 GLU A C 1
ATOM 925 O O . GLU A 1 119 ? 32.033 -22.659 -39.124 1.00 48.16 119 GLU A O 1
ATOM 930 N N . ASP A 1 120 ? 32.553 -20.595 -39.949 1.00 44.62 120 ASP A N 1
ATOM 931 C CA . ASP A 1 120 ? 31.285 -20.085 -40.534 1.00 44.62 120 ASP A CA 1
ATOM 932 C C . ASP A 1 120 ? 29.963 -20.176 -39.719 1.00 44.62 120 ASP A C 1
ATOM 934 O O . ASP A 1 120 ? 29.605 -21.201 -39.163 1.00 44.62 120 ASP A O 1
ATOM 938 N N . GLU A 1 121 ? 29.132 -19.137 -39.572 1.00 49.94 121 GLU A N 1
ATOM 939 C CA . GLU A 1 121 ? 28.755 -18.100 -40.538 1.00 49.94 121 GLU A CA 1
ATOM 940 C C . GLU A 1 121 ? 28.513 -16.720 -39.895 1.00 49.94 121 GLU A C 1
ATOM 942 O O . GLU A 1 121 ? 28.007 -16.577 -38.779 1.00 49.94 121 GLU A O 1
ATOM 947 N N . LEU A 1 122 ? 28.838 -15.701 -40.693 1.00 50.34 122 LEU A N 1
ATOM 948 C CA . LEU A 1 122 ? 28.449 -14.302 -40.572 1.00 50.34 122 LEU A CA 1
ATOM 949 C C . LEU A 1 122 ? 26.926 -14.106 -40.556 1.00 50.34 122 LEU A C 1
ATOM 951 O O . LEU A 1 122 ? 26.263 -14.540 -41.492 1.00 50.34 122 LEU A O 1
ATOM 955 N N . ILE A 1 123 ? 26.431 -13.275 -39.632 1.00 47.50 123 ILE A N 1
ATOM 956 C CA . ILE A 1 123 ? 25.515 -12.168 -39.965 1.00 47.50 123 ILE A CA 1
ATOM 957 C C . ILE A 1 123 ? 25.936 -10.952 -39.124 1.00 47.50 123 ILE A C 1
ATOM 959 O O . ILE A 1 123 ? 25.630 -10.856 -37.936 1.00 47.50 123 ILE A O 1
ATOM 963 N N . GLU A 1 124 ? 26.675 -10.044 -39.765 1.00 44.84 124 GLU A N 1
ATOM 964 C CA . GLU A 1 124 ? 26.900 -8.659 -39.332 1.00 44.84 124 GLU A CA 1
ATOM 965 C C . GLU A 1 124 ? 25.591 -7.868 -39.509 1.00 44.84 124 GLU A C 1
ATOM 967 O O . GLU A 1 124 ? 24.896 -8.007 -40.510 1.00 44.84 124 GLU A O 1
ATOM 972 N N . ALA A 1 125 ? 25.129 -7.232 -38.434 1.00 48.72 125 ALA A N 1
ATOM 973 C CA . ALA A 1 125 ? 25.187 -5.785 -38.214 1.00 48.72 125 ALA A CA 1
ATOM 974 C C . ALA A 1 125 ? 24.005 -5.022 -38.826 1.00 48.72 125 ALA A C 1
ATOM 976 O O . ALA A 1 125 ? 23.927 -4.833 -40.031 1.00 48.72 125 ALA A O 1
ATOM 977 N N . GLU A 1 126 ? 23.149 -4.490 -37.954 1.00 51.59 126 GLU A N 1
ATOM 978 C CA . GLU A 1 126 ? 22.696 -3.112 -38.114 1.00 51.59 126 GLU A CA 1
ATOM 979 C C . GLU A 1 126 ? 22.478 -2.467 -36.740 1.00 51.59 126 GLU A C 1
ATOM 981 O O . GLU A 1 126 ? 21.972 -3.062 -35.786 1.00 51.59 126 GLU A O 1
ATOM 986 N N . GLU A 1 127 ? 23.012 -1.261 -36.673 1.00 49.81 127 GLU A N 1
ATOM 987 C CA . GLU A 1 127 ? 23.349 -0.415 -35.541 1.00 49.81 127 GLU A CA 1
ATOM 988 C C . GLU A 1 127 ? 22.307 0.718 -35.426 1.00 49.81 127 GLU A C 1
ATOM 990 O O . GLU A 1 127 ? 21.554 0.964 -36.362 1.00 49.81 127 GLU A O 1
ATOM 995 N N . GLU A 1 128 ? 22.323 1.441 -34.302 1.00 44.44 128 GLU A N 1
ATOM 996 C CA . GLU A 1 128 ? 21.581 2.687 -34.007 1.00 44.44 128 GLU A CA 1
ATOM 997 C C . GLU A 1 128 ? 20.059 2.566 -33.742 1.00 44.44 128 GLU A C 1
ATOM 999 O O . GLU A 1 128 ? 19.302 1.941 -34.462 1.00 44.44 128 GLU A O 1
ATOM 1004 N N . ALA A 1 129 ? 19.463 3.164 -32.706 1.00 51.28 129 ALA A N 1
ATOM 1005 C CA . ALA A 1 129 ? 19.877 4.300 -31.896 1.00 51.28 129 ALA A CA 1
ATOM 1006 C C . ALA A 1 129 ? 19.461 4.110 -30.426 1.00 51.28 129 AL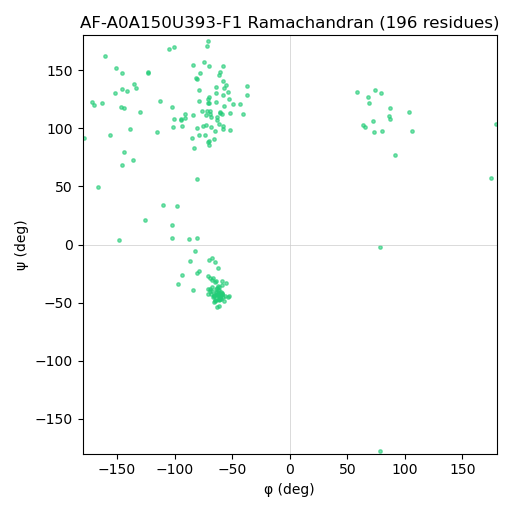A A C 1
ATOM 1008 O O . ALA A 1 129 ? 18.280 4.089 -30.066 1.00 51.28 129 ALA A O 1
ATOM 1009 N N . ALA A 1 130 ? 20.463 4.042 -29.552 1.00 43.12 130 ALA A N 1
ATOM 1010 C CA . ALA A 1 130 ? 20.295 4.166 -28.115 1.00 43.12 130 ALA A CA 1
ATOM 1011 C C . ALA A 1 130 ? 20.005 5.631 -27.748 1.00 43.12 130 ALA A C 1
ATOM 1013 O O . ALA A 1 130 ? 20.910 6.432 -27.516 1.00 43.12 130 ALA A O 1
ATOM 1014 N N . GLY A 1 131 ? 18.724 5.977 -27.635 1.00 45.19 131 GLY A N 1
ATOM 1015 C CA . GLY A 1 131 ? 18.291 7.138 -26.865 1.00 45.19 131 GLY A CA 1
ATOM 1016 C C . GLY A 1 131 ? 18.502 6.868 -25.376 1.00 45.19 131 GLY A C 1
ATOM 1017 O O . GLY A 1 131 ? 17.613 6.344 -24.709 1.00 45.19 131 GLY A O 1
ATOM 1018 N N . GLN A 1 132 ? 19.685 7.191 -24.850 1.00 56.38 132 GLN A N 1
ATOM 1019 C CA . GLN A 1 132 ? 19.943 7.181 -23.410 1.00 56.38 132 GLN A CA 1
ATOM 1020 C C . GLN A 1 132 ? 18.942 8.118 -22.706 1.00 56.38 132 GLN A C 1
ATOM 1022 O O . GLN A 1 132 ? 18.959 9.324 -22.973 1.00 56.38 132 GLN A O 1
ATOM 1027 N N . PRO A 1 133 ? 18.080 7.643 -21.785 1.00 55.09 133 PRO A N 1
ATOM 1028 C CA . PRO A 1 133 ? 17.340 8.559 -20.937 1.00 55.09 133 PRO A CA 1
ATOM 1029 C C . PRO A 1 133 ? 18.336 9.215 -19.979 1.00 55.09 133 PRO A C 1
ATOM 1031 O O . PRO A 1 133 ? 18.911 8.555 -19.110 1.00 55.09 133 PRO A O 1
ATOM 1034 N N . GLN A 1 134 ? 18.549 10.520 -20.159 1.00 50.69 134 GLN A N 1
ATOM 1035 C CA . GLN A 1 134 ? 19.327 11.342 -19.242 1.00 50.69 134 GLN A CA 1
ATOM 1036 C C . GLN A 1 134 ? 18.848 11.103 -17.810 1.00 50.69 134 GLN A C 1
ATOM 1038 O O . GLN A 1 134 ? 17.683 11.316 -17.462 1.00 50.69 134 GLN A O 1
ATOM 1043 N N . LEU A 1 135 ? 19.780 10.651 -16.979 1.00 46.41 135 LEU A N 1
ATOM 1044 C CA . LEU A 1 135 ? 19.629 10.537 -15.544 1.00 46.41 135 LEU A CA 1
ATOM 1045 C C . LEU A 1 135 ? 19.488 11.958 -14.978 1.00 46.41 135 LEU A C 1
ATOM 1047 O O . LEU A 1 135 ? 20.478 12.619 -14.672 1.00 46.41 135 LEU A O 1
ATOM 1051 N N . VAL A 1 136 ? 18.256 12.457 -14.869 1.00 56.22 136 VAL A N 1
ATOM 1052 C CA . VAL A 1 136 ? 17.978 13.725 -14.185 1.00 56.22 136 VAL A CA 1
ATOM 1053 C C . VAL A 1 136 ? 18.175 13.488 -12.688 1.00 56.22 136 VAL A C 1
ATOM 1055 O O . VAL A 1 136 ? 17.276 13.071 -11.957 1.00 56.22 136 VAL A O 1
ATOM 1058 N N . MET A 1 137 ? 19.415 13.677 -12.250 1.00 45.03 137 MET A N 1
ATOM 1059 C CA . MET A 1 137 ? 19.839 13.646 -10.859 1.00 45.03 137 MET A CA 1
ATOM 1060 C C . MET A 1 137 ? 19.263 14.884 -10.164 1.00 45.03 137 MET A C 1
ATOM 1062 O O . MET A 1 137 ? 19.897 15.933 -10.104 1.00 45.03 137 MET A O 1
ATOM 1066 N N . PHE A 1 138 ? 18.024 14.795 -9.681 1.00 45.59 138 PHE A N 1
ATOM 1067 C CA . PHE A 1 138 ? 17.471 15.842 -8.829 1.00 45.59 138 PHE A CA 1
ATOM 1068 C C . PHE A 1 138 ? 18.126 15.760 -7.452 1.00 45.59 138 PHE A C 1
ATOM 1070 O O . PHE A 1 138 ? 17.809 14.900 -6.629 1.00 45.59 138 PHE A O 1
ATOM 1077 N N . ASP A 1 139 ? 19.063 16.677 -7.231 1.00 46.34 139 ASP A N 1
ATOM 1078 C CA . ASP A 1 139 ? 19.684 16.951 -5.947 1.00 46.34 139 ASP A CA 1
ATOM 1079 C C . ASP A 1 139 ? 18.620 17.504 -4.980 1.00 46.34 139 ASP A C 1
ATOM 1081 O O . ASP A 1 139 ? 18.256 18.681 -5.000 1.00 46.34 139 ASP A O 1
ATOM 1085 N N . VAL A 1 140 ? 18.065 16.636 -4.127 1.00 50.72 140 VAL A N 1
ATOM 1086 C CA . VAL A 1 140 ? 17.163 17.021 -3.026 1.00 50.72 140 VAL A CA 1
ATOM 1087 C C . VAL A 1 140 ? 18.007 17.513 -1.840 1.00 50.72 140 VAL A C 1
ATOM 1089 O O . VAL A 1 140 ? 17.932 17.006 -0.721 1.00 50.72 140 VAL A O 1
ATOM 1092 N N . ARG A 1 141 ? 18.847 18.524 -2.080 1.00 46.53 141 ARG A N 1
ATOM 1093 C CA . ARG A 1 141 ? 19.556 19.293 -1.050 1.00 46.53 141 ARG A CA 1
ATOM 1094 C C . ARG A 1 141 ? 19.507 20.786 -1.357 1.00 46.53 141 ARG A C 1
ATOM 1096 O O . ARG A 1 141 ? 20.523 21.386 -1.660 1.00 46.53 141 ARG A O 1
ATOM 1103 N N . ALA A 1 142 ? 18.344 21.410 -1.183 1.00 49.34 142 ALA A N 1
ATOM 1104 C CA . ALA A 1 142 ? 18.253 22.810 -0.742 1.00 49.34 142 ALA A CA 1
ATOM 1105 C C . ALA A 1 142 ? 16.793 23.251 -0.608 1.00 49.34 142 ALA A C 1
ATOM 1107 O O . ALA A 1 142 ? 16.208 23.722 -1.573 1.00 49.34 142 ALA A O 1
ATOM 1108 N N . THR A 1 143 ? 16.208 23.109 0.587 1.00 47.06 143 THR A N 1
ATOM 1109 C CA . THR A 1 143 ? 15.412 24.153 1.287 1.00 47.06 143 THR A CA 1
ATOM 1110 C C . THR A 1 143 ? 14.785 23.585 2.566 1.00 47.06 143 THR A C 1
ATOM 1112 O O . THR A 1 143 ? 13.586 23.653 2.807 1.00 47.06 143 THR A O 1
ATOM 1115 N N . VAL A 1 144 ? 15.621 23.055 3.467 1.00 46.41 144 VAL A N 1
ATOM 1116 C CA . VAL A 1 144 ? 15.296 23.152 4.897 1.00 46.41 144 VAL A CA 1
ATOM 1117 C C . VAL A 1 144 ? 15.777 24.529 5.326 1.00 46.41 144 VAL A C 1
ATOM 1119 O O . VAL A 1 144 ? 16.902 24.698 5.801 1.00 46.41 144 VAL A O 1
ATOM 1122 N N . SER A 1 145 ? 14.939 25.537 5.086 1.00 44.03 145 SER A N 1
ATOM 1123 C CA . SER A 1 145 ? 15.097 26.834 5.727 1.00 44.03 145 SER A CA 1
ATOM 1124 C C . SER A 1 145 ? 14.967 26.608 7.225 1.00 44.03 145 SER A C 1
ATOM 1126 O O . SER A 1 145 ? 13.887 26.361 7.759 1.00 44.03 145 SER A O 1
ATOM 1128 N N . ARG A 1 146 ? 16.125 26.636 7.886 1.00 43.12 146 ARG A N 1
ATOM 1129 C CA . ARG A 1 146 ? 16.285 26.754 9.329 1.00 43.12 146 ARG A CA 1
ATOM 1130 C C . ARG A 1 146 ? 15.482 27.963 9.801 1.00 43.12 146 ARG A C 1
ATOM 1132 O O . ARG A 1 146 ? 15.972 29.086 9.750 1.00 43.12 146 ARG A O 1
ATOM 1139 N N . THR A 1 147 ? 14.281 27.748 10.322 1.00 45.34 147 THR A N 1
ATOM 1140 C CA . THR A 1 147 ? 13.712 28.696 11.276 1.00 45.34 147 THR A CA 1
ATOM 1141 C C . THR A 1 147 ? 14.435 28.467 12.593 1.00 45.34 147 THR A C 1
ATOM 1143 O O . THR A 1 147 ? 14.231 27.468 13.287 1.00 45.34 147 THR A O 1
ATOM 1146 N N . SER A 1 148 ? 15.365 29.375 12.861 1.00 42.34 148 SER A N 1
ATOM 1147 C CA . SER A 1 148 ? 16.110 29.521 14.099 1.00 42.34 148 SER A CA 1
ATOM 1148 C C . SER A 1 148 ? 15.197 29.377 15.315 1.00 42.34 148 SER A C 1
ATOM 1150 O O . SER A 1 148 ? 14.258 30.149 15.504 1.00 42.34 148 SER A O 1
ATOM 1152 N N . ARG A 1 149 ? 15.508 28.398 16.159 1.00 46.56 149 ARG A N 1
ATOM 1153 C CA . ARG A 1 149 ? 14.951 28.244 17.499 1.00 46.56 149 ARG A CA 1
ATOM 1154 C C . ARG A 1 149 ? 15.779 29.140 18.431 1.00 46.56 149 ARG A C 1
ATOM 1156 O O . ARG A 1 149 ? 16.957 28.836 18.613 1.00 46.56 149 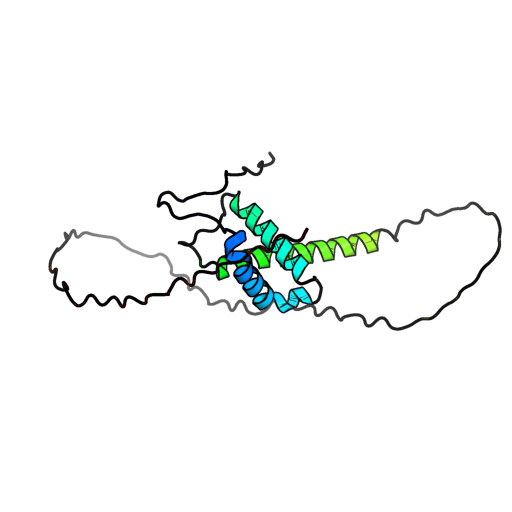ARG A O 1
ATOM 1163 N N . PRO A 1 150 ? 15.248 30.240 18.994 1.00 53.06 150 PRO A N 1
ATOM 1164 C CA . PRO A 1 150 ? 16.005 31.012 19.966 1.00 53.06 150 PRO A CA 1
ATOM 1165 C C . PRO A 1 150 ? 16.133 30.213 21.264 1.00 53.06 150 PRO A C 1
ATOM 1167 O O . PRO A 1 150 ? 15.148 29.740 21.836 1.00 53.06 150 PRO A O 1
ATOM 1170 N N . ALA A 1 151 ? 17.377 30.065 21.711 1.00 50.28 151 ALA A N 1
ATOM 1171 C CA . ALA A 1 151 ? 17.723 29.585 23.033 1.00 50.28 151 ALA A CA 1
ATOM 1172 C C . ALA A 1 151 ? 17.094 30.512 24.084 1.00 50.28 151 ALA A C 1
ATOM 1174 O O . ALA A 1 151 ? 17.493 31.668 24.217 1.00 50.28 151 ALA A O 1
ATOM 1175 N N . ARG A 1 152 ? 16.110 30.015 24.841 1.00 48.59 152 ARG A N 1
ATOM 1176 C CA . ARG A 1 152 ? 15.718 30.650 26.100 1.00 48.59 152 ARG A CA 1
ATOM 1177 C C . ARG A 1 152 ? 16.470 29.988 27.242 1.00 48.59 152 ARG A C 1
ATOM 1179 O O . ARG A 1 152 ? 16.176 28.873 27.657 1.00 48.59 152 ARG A O 1
ATOM 1186 N N . SER A 1 153 ? 17.481 30.746 27.646 1.00 46.53 153 SER A N 1
ATOM 1187 C CA . SER A 1 153 ? 18.244 30.698 28.880 1.00 46.53 153 SER A CA 1
ATOM 1188 C C . SER A 1 153 ? 17.395 30.352 30.104 1.00 46.53 153 SER A C 1
ATOM 1190 O O . SER A 1 153 ? 16.300 30.884 30.301 1.00 46.53 153 SER A O 1
ATOM 1192 N N . ALA A 1 154 ? 17.958 29.473 30.926 1.00 48.97 154 ALA A N 1
ATOM 1193 C CA . ALA A 1 154 ? 17.550 29.216 32.289 1.00 48.97 154 ALA A CA 1
ATOM 1194 C C . ALA A 1 154 ? 17.930 30.407 33.177 1.00 48.97 154 ALA A C 1
ATOM 1196 O O . ALA A 1 154 ? 19.107 30.726 33.307 1.00 48.97 154 ALA A O 1
ATOM 1197 N N . ALA A 1 155 ? 16.947 31.016 33.836 1.00 43.78 155 ALA A N 1
ATOM 1198 C CA . ALA A 1 155 ? 17.163 31.752 35.074 1.00 43.78 155 ALA A CA 1
ATOM 1199 C C . ALA A 1 155 ? 15.830 31.968 35.797 1.00 43.78 155 ALA A C 1
ATOM 1201 O O . ALA A 1 155 ? 14.933 32.622 35.276 1.00 43.78 155 ALA A O 1
ATOM 1202 N N . GLY A 1 156 ? 15.767 31.478 37.034 1.00 41.41 156 GLY A N 1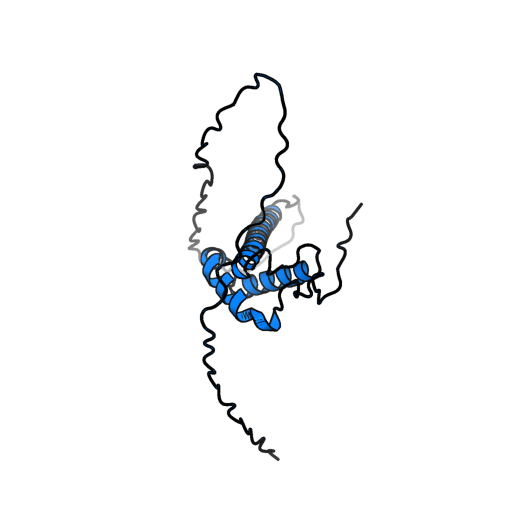
ATOM 1203 C CA . GLY A 1 156 ? 15.147 32.241 38.110 1.00 41.41 156 GLY A CA 1
ATOM 1204 C C . GLY A 1 156 ? 13.745 31.836 38.559 1.00 41.41 156 GLY A C 1
ATOM 1205 O O . GLY A 1 156 ? 12.761 32.123 37.896 1.00 41.41 156 GLY A O 1
ATOM 1206 N N . GLN A 1 157 ? 13.713 31.358 39.807 1.00 47.16 157 GLN A N 1
ATOM 1207 C CA . GLN A 1 157 ? 12.852 31.899 40.870 1.00 47.16 157 GLN A CA 1
ATOM 1208 C C . GLN A 1 157 ? 11.382 31.441 40.864 1.00 47.16 157 GLN A C 1
ATOM 1210 O O . GLN A 1 157 ? 10.564 31.825 40.044 1.00 47.16 157 GLN A O 1
ATOM 1215 N N . THR A 1 158 ? 11.063 30.440 41.687 1.00 44.19 158 THR A N 1
ATOM 1216 C CA . THR A 1 158 ? 10.601 30.551 43.090 1.00 44.19 158 THR A CA 1
ATOM 1217 C C . THR A 1 158 ? 9.128 30.913 43.240 1.00 44.19 158 THR A C 1
ATOM 1219 O O . THR A 1 158 ? 8.664 31.948 42.782 1.00 44.19 158 THR A O 1
ATOM 1222 N N . SER A 1 159 ? 8.492 30.101 44.081 1.00 45.47 159 SER A N 1
ATOM 1223 C CA . SER A 1 159 ? 7.433 30.481 45.011 1.00 45.47 159 SER A CA 1
ATOM 1224 C C . SER A 1 159 ? 5.985 30.490 44.520 1.00 45.47 159 SER A C 1
ATOM 1226 O O . SER A 1 159 ? 5.518 31.349 43.790 1.00 45.47 159 SER A O 1
ATOM 1228 N N . ALA A 1 160 ? 5.258 29.600 45.196 1.00 44.69 160 ALA A N 1
ATOM 1229 C CA . ALA A 1 160 ? 4.025 29.907 45.902 1.00 44.69 160 ALA A CA 1
ATOM 1230 C C . ALA A 1 160 ? 2.706 29.851 45.110 1.00 44.69 160 ALA A C 1
ATOM 1232 O O . ALA A 1 160 ? 2.274 30.786 44.453 1.00 44.69 160 ALA A O 1
ATOM 1233 N N . ARG A 1 161 ? 1.959 28.789 45.442 1.00 43.16 161 ARG A N 1
ATOM 1234 C CA . ARG A 1 161 ? 0.694 28.918 46.185 1.00 43.16 161 ARG A CA 1
ATOM 1235 C C . ARG A 1 161 ? -0.408 29.683 45.440 1.00 43.16 161 ARG A C 1
ATOM 1237 O O . ARG A 1 161 ? -0.525 30.892 45.579 1.00 43.16 161 ARG A O 1
ATOM 1244 N N . ARG A 1 162 ? -1.377 28.940 44.898 1.00 49.78 162 ARG A N 1
ATOM 1245 C CA . ARG A 1 162 ? -2.781 29.045 45.342 1.00 49.78 162 ARG A CA 1
ATOM 1246 C C . ARG A 1 162 ? -3.649 27.957 44.718 1.00 49.78 162 ARG A C 1
ATOM 1248 O O . ARG A 1 162 ? -3.798 27.855 43.510 1.00 49.78 162 ARG A O 1
ATOM 1255 N N . ARG A 1 163 ? -4.263 27.194 45.618 1.00 51.88 163 ARG A N 1
ATOM 1256 C CA . ARG A 1 163 ? -5.505 26.459 45.405 1.00 51.88 163 ARG A CA 1
ATOM 1257 C C . ARG A 1 163 ? -6.575 27.433 44.897 1.00 51.88 163 ARG A C 1
ATOM 1259 O O . ARG A 1 163 ? -6.780 28.456 45.551 1.00 51.88 163 ARG A O 1
ATOM 1266 N N . ARG A 1 164 ? -7.289 27.086 43.827 1.00 48.09 164 ARG A N 1
ATOM 1267 C CA . ARG A 1 164 ? -8.720 27.384 43.675 1.00 48.09 164 ARG A CA 1
ATOM 1268 C C . ARG A 1 164 ? -9.393 26.189 43.007 1.00 48.09 164 ARG A C 1
ATOM 1270 O O . ARG A 1 164 ? -8.848 25.593 42.086 1.00 48.09 164 ARG A O 1
ATOM 1277 N N . SER A 1 165 ? -10.501 25.811 43.622 1.00 48.09 165 SER A N 1
ATOM 1278 C CA . SER A 1 165 ? -11.399 24.711 43.307 1.00 48.09 165 SER A CA 1
ATOM 1279 C C . SER A 1 165 ? -12.193 24.993 42.017 1.00 48.09 165 SER A C 1
ATOM 1281 O O . SER A 1 165 ? -12.067 26.088 41.465 1.00 48.09 165 SER A O 1
ATOM 1283 N N . PRO A 1 166 ? -12.995 24.026 41.539 1.00 56.59 166 PRO A N 1
ATOM 1284 C CA . PRO A 1 166 ? -13.767 24.148 40.313 1.00 56.59 166 PRO A CA 1
ATOM 1285 C C . PRO A 1 166 ? -15.049 24.943 40.575 1.00 56.59 166 PRO A C 1
ATOM 1287 O O . PRO A 1 166 ? -15.670 24.756 41.620 1.00 56.59 166 PRO A O 1
ATOM 1290 N N . ASP A 1 167 ? -15.455 25.776 39.619 1.00 48.59 167 ASP A N 1
ATOM 1291 C CA . ASP A 1 167 ? -16.827 26.276 39.549 1.00 48.59 167 ASP A CA 1
ATOM 1292 C C . ASP A 1 167 ? -17.592 25.501 38.465 1.00 48.59 167 ASP A C 1
ATOM 1294 O O . ASP A 1 167 ? 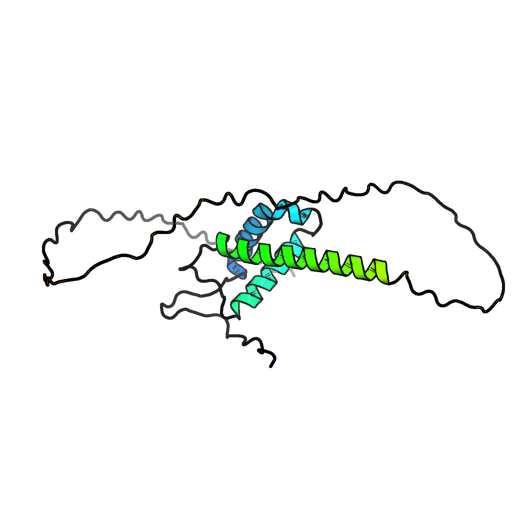-17.207 25.538 37.292 1.00 48.59 167 ASP A O 1
ATOM 1298 N N . PRO A 1 168 ? -18.658 24.775 38.844 1.00 63.94 168 PRO A N 1
ATOM 1299 C CA . PRO A 1 168 ? -19.636 24.197 37.943 1.00 63.94 168 PRO A CA 1
ATOM 1300 C C . PRO A 1 168 ? -20.816 25.159 37.811 1.00 63.94 168 PRO A C 1
ATOM 1302 O O . PRO A 1 168 ? -21.616 25.285 38.732 1.00 63.94 168 PRO A O 1
ATOM 1305 N N . THR A 1 169 ? -20.967 25.829 36.673 1.00 52.47 169 THR A N 1
ATOM 1306 C CA . THR A 1 169 ? -22.215 26.538 36.375 1.00 52.47 169 THR A CA 1
ATOM 1307 C C . THR A 1 169 ? -22.470 26.643 34.870 1.00 52.47 169 THR A C 1
ATOM 1309 O O . THR A 1 169 ? -21.628 27.100 34.106 1.00 52.47 169 THR A O 1
ATOM 1312 N N . LEU A 1 170 ? -23.703 26.264 34.514 1.00 50.91 170 LEU A N 1
ATOM 1313 C CA . LEU A 1 170 ? -24.466 26.595 33.304 1.00 50.91 170 LEU A CA 1
ATOM 1314 C C . LEU A 1 170 ? -24.364 25.650 32.098 1.00 50.91 170 LEU A C 1
ATOM 1316 O O . LEU A 1 170 ? -23.824 25.948 31.038 1.00 50.91 170 LEU A O 1
ATOM 1320 N N . SER A 1 171 ? -25.087 24.541 32.264 1.00 53.59 171 SER A N 1
ATOM 1321 C CA . SER A 1 171 ? -26.104 24.083 31.315 1.00 53.59 171 SER A CA 1
ATOM 1322 C C . SER A 1 171 ? -26.949 25.241 30.760 1.00 53.59 171 SER A C 1
ATOM 1324 O O . SER A 1 171 ? -27.734 25.816 31.516 1.00 53.59 171 SER A O 1
ATOM 1326 N N . LEU A 1 172 ? -26.838 25.562 29.467 1.00 55.47 172 LEU A N 1
ATOM 1327 C CA . LEU A 1 172 ? -27.892 26.291 28.745 1.00 55.47 172 LEU A CA 1
ATOM 1328 C C . LEU A 1 172 ? -27.725 26.277 27.213 1.00 55.47 172 LEU A C 1
ATOM 1330 O O . LEU A 1 172 ? -27.797 27.325 26.596 1.00 55.47 172 LEU A O 1
ATOM 1334 N N . PHE A 1 173 ? -27.514 25.122 26.581 1.00 43.97 173 PHE A N 1
ATOM 1335 C CA . PHE A 1 173 ? -27.903 24.937 25.171 1.00 43.97 173 PHE A CA 1
ATOM 1336 C C . PHE A 1 173 ? -28.361 23.497 24.971 1.00 43.97 173 PHE A C 1
ATOM 1338 O O . PHE A 1 173 ? -27.708 22.658 24.359 1.00 43.97 173 PHE A O 1
ATOM 1345 N N . ASP A 1 174 ? -29.501 23.239 25.599 1.00 44.62 174 ASP A N 1
ATOM 1346 C CA . ASP A 1 174 ? -30.429 22.202 25.199 1.00 44.62 174 ASP A CA 1
ATOM 1347 C C . ASP A 1 174 ? -31.285 22.759 24.046 1.00 44.62 174 ASP A C 1
ATOM 1349 O O . ASP A 1 174 ? -31.664 23.933 24.072 1.00 44.62 174 ASP A O 1
ATOM 1353 N N . ARG A 1 175 ? -31.602 21.886 23.084 1.00 47.28 175 ARG A N 1
ATOM 1354 C CA . ARG A 1 175 ? -32.481 22.071 21.913 1.00 47.28 175 ARG A CA 1
ATOM 1355 C C . ARG A 1 175 ? -31.997 23.010 20.803 1.00 47.28 175 ARG A C 1
ATOM 1357 O O . ARG A 1 175 ? -31.890 24.213 20.987 1.00 47.28 175 ARG A O 1
ATOM 1364 N N . VAL A 1 176 ? -31.889 22.454 19.593 1.00 48.94 176 VAL A N 1
ATOM 1365 C CA . VAL A 1 176 ? -32.7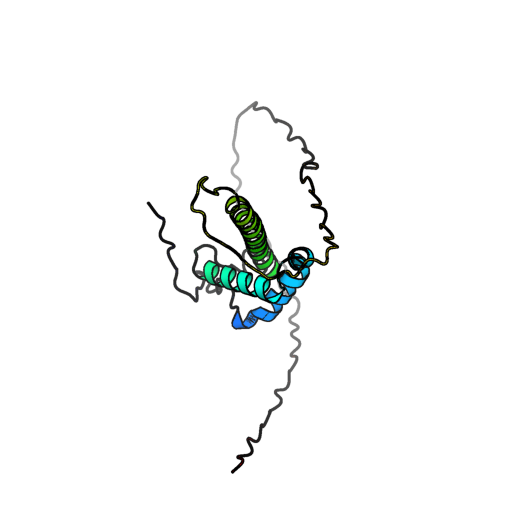69 22.810 18.461 1.00 48.94 176 VAL A CA 1
ATOM 1366 C C . VAL A 1 176 ? -32.549 21.822 17.296 1.00 48.94 176 VAL A C 1
ATOM 1368 O O . VAL A 1 176 ? -31.459 21.699 16.746 1.00 48.94 176 VAL A O 1
ATOM 1371 N N . THR A 1 177 ? -33.649 21.142 16.951 1.00 53.66 177 THR A N 1
ATOM 1372 C CA . THR A 1 177 ? -34.001 20.443 15.694 1.00 53.66 177 THR A CA 1
ATOM 1373 C C . THR A 1 177 ? -33.223 19.211 15.233 1.00 53.66 177 THR A C 1
ATOM 1375 O O . THR A 1 177 ? -32.220 19.272 14.526 1.00 53.66 177 THR A O 1
ATOM 1378 N N . GLU A 1 178 ? -33.866 18.076 15.504 1.00 52.44 178 GLU A N 1
ATOM 1379 C CA . GLU A 1 178 ? -34.118 17.003 14.544 1.00 52.44 178 GLU A CA 1
ATOM 1380 C C . GLU A 1 178 ? -34.439 17.549 13.139 1.00 52.44 178 GLU A C 1
ATOM 1382 O O . GLU A 1 178 ? -35.335 18.373 12.977 1.00 52.44 178 GLU A O 1
ATOM 1387 N N . HIS A 1 179 ? -33.738 17.053 12.119 1.00 50.81 179 HIS A N 1
ATOM 1388 C CA . HIS A 1 179 ? -34.294 16.890 10.776 1.00 50.81 179 HIS A CA 1
ATOM 1389 C C . HIS A 1 179 ? -33.500 15.810 10.036 1.00 50.81 179 HIS A C 1
ATOM 1391 O O . HIS A 1 179 ? -32.458 16.056 9.431 1.00 50.81 179 HIS A O 1
ATOM 1397 N N . ALA A 1 180 ? -34.016 14.587 10.114 1.00 57.38 180 ALA A N 1
ATOM 1398 C CA . ALA A 1 180 ? -33.706 13.522 9.177 1.00 57.38 180 ALA A CA 1
ATOM 1399 C C . ALA A 1 180 ? -34.519 13.739 7.889 1.00 57.38 180 ALA A C 1
ATOM 1401 O O . ALA A 1 180 ? -35.731 13.948 7.972 1.00 57.38 180 ALA A O 1
ATOM 1402 N N . PRO A 1 181 ? -33.900 13.652 6.704 1.00 65.31 181 PRO A N 1
ATOM 1403 C CA . PRO A 1 181 ? -34.616 13.274 5.500 1.00 65.31 181 PRO A CA 1
ATOM 1404 C C . PRO A 1 181 ? -34.347 11.802 5.178 1.00 65.31 181 PRO A C 1
ATOM 1406 O O . PRO A 1 181 ? -33.264 11.408 4.737 1.00 65.31 181 PRO A O 1
ATOM 1409 N N . GLU A 1 182 ? -35.386 11.000 5.391 1.00 54.97 182 GLU A N 1
ATOM 1410 C CA . GLU A 1 182 ? -35.572 9.701 4.762 1.00 54.97 182 GLU A CA 1
ATOM 1411 C C . GLU A 1 182 ? -35.431 9.861 3.242 1.00 54.97 182 GLU A C 1
ATOM 1413 O O . GLU A 1 182 ? -36.246 10.510 2.588 1.00 54.97 182 GLU A O 1
ATOM 1418 N N . SER A 1 183 ? -34.387 9.279 2.657 1.00 58.03 183 SER A N 1
ATOM 1419 C CA . SER A 1 183 ? -34.306 9.097 1.208 1.00 58.03 183 SER A CA 1
ATOM 1420 C C . SER A 1 183 ? -34.322 7.606 0.913 1.00 58.03 183 SER A C 1
ATOM 1422 O O . SER A 1 183 ? -33.325 6.893 1.012 1.00 58.03 183 SER A O 1
ATOM 1424 N N . GLY A 1 184 ? -35.527 7.135 0.598 1.00 57.62 184 GLY A N 1
ATOM 1425 C CA . GLY A 1 184 ? -35.787 5.794 0.114 1.00 57.62 184 GLY A CA 1
ATOM 1426 C C . GLY A 1 184 ? -35.056 5.540 -1.198 1.00 57.62 184 GLY A C 1
ATOM 1427 O O . GLY A 1 184 ? -35.397 6.100 -2.239 1.00 57.62 184 GLY A O 1
ATOM 1428 N N . VAL A 1 185 ? -34.082 4.635 -1.157 1.00 60.12 185 VAL A N 1
ATOM 1429 C CA . VAL A 1 185 ? -33.541 4.005 -2.359 1.00 60.12 185 VAL A CA 1
ATOM 1430 C C . VAL A 1 185 ? -34.287 2.692 -2.553 1.00 60.12 185 VAL A C 1
ATOM 1432 O O . VAL A 1 185 ? -34.138 1.731 -1.798 1.00 60.12 185 VAL A O 1
ATOM 1435 N N . ARG A 1 186 ? -35.155 2.712 -3.564 1.00 53.56 186 ARG A N 1
ATOM 1436 C CA . ARG A 1 186 ? -35.947 1.591 -4.063 1.00 53.56 186 ARG A CA 1
ATOM 1437 C C . ARG A 1 186 ? -35.037 0.400 -4.373 1.00 53.56 186 ARG A C 1
ATOM 1439 O O . ARG A 1 186 ? -34.113 0.518 -5.173 1.00 53.56 186 ARG A O 1
ATOM 1446 N N . ARG A 1 187 ? -35.336 -0.758 -3.780 1.00 54.72 187 ARG A N 1
ATOM 1447 C CA . ARG A 1 187 ? -34.836 -2.049 -4.265 1.00 54.72 187 ARG A CA 1
ATOM 1448 C C . ARG A 1 187 ? -35.521 -2.346 -5.597 1.00 54.72 187 ARG A C 1
ATOM 1450 O O . ARG A 1 187 ? -36.735 -2.512 -5.634 1.00 54.72 187 ARG A O 1
ATOM 1457 N N . VAL A 1 188 ? -34.745 -2.384 -6.671 1.00 68.56 188 VAL A N 1
ATOM 1458 C CA . VAL A 1 188 ? -35.136 -3.025 -7.931 1.00 68.56 188 VAL A CA 1
ATOM 1459 C C . VAL A 1 188 ? -34.940 -4.535 -7.760 1.00 68.56 188 VAL A C 1
ATOM 1461 O O . VAL A 1 188 ? -33.828 -4.939 -7.411 1.00 68.56 188 VAL A O 1
ATOM 1464 N N . PRO A 1 189 ? -35.970 -5.374 -7.958 1.00 64.75 189 PRO A N 1
ATOM 1465 C CA . PRO A 1 189 ? -35.764 -6.804 -8.125 1.00 64.75 189 PRO A CA 1
ATOM 1466 C C . PRO A 1 189 ? -35.135 -7.037 -9.505 1.00 64.75 189 PRO A C 1
ATOM 1468 O O . PRO A 1 189 ? -35.732 -6.723 -10.531 1.00 64.75 189 PRO A O 1
ATOM 1471 N N . PHE A 1 190 ? -33.895 -7.522 -9.521 1.00 55.47 190 PHE A N 1
ATOM 1472 C CA . PHE A 1 190 ? -33.321 -8.167 -10.698 1.00 55.47 190 PHE A CA 1
ATOM 1473 C C . PHE A 1 190 ? -33.755 -9.632 -10.647 1.00 55.47 190 PHE A C 1
ATOM 1475 O O . PHE A 1 190 ? -33.098 -10.449 -10.005 1.00 55.47 190 PHE A O 1
ATOM 1482 N N . ASP A 1 191 ? -34.880 -9.939 -11.287 1.00 57.84 191 ASP A N 1
ATOM 1483 C CA . ASP A 1 191 ? -35.169 -11.299 -11.728 1.00 57.84 191 ASP A CA 1
ATOM 1484 C C . ASP A 1 191 ? -34.251 -11.585 -12.923 1.00 57.84 191 ASP A C 1
ATOM 1486 O O . ASP A 1 191 ? -34.343 -10.944 -13.971 1.00 57.84 191 ASP A O 1
ATOM 1490 N N . ILE A 1 192 ? -33.289 -12.485 -12.726 1.00 62.88 192 ILE A N 1
ATOM 1491 C CA . ILE A 1 192 ? -32.492 -13.064 -13.807 1.00 62.88 192 ILE A CA 1
ATOM 1492 C C . ILE A 1 192 ? -33.082 -14.447 -14.054 1.00 62.88 192 ILE A C 1
ATOM 1494 O O . ILE A 1 192 ? -32.806 -15.384 -13.306 1.00 62.88 192 ILE A O 1
ATOM 1498 N N . ASP A 1 193 ? -33.896 -14.552 -15.102 1.00 59.94 193 ASP A N 1
ATOM 1499 C CA . ASP A 1 193 ? -34.272 -15.828 -15.699 1.00 59.94 193 ASP A CA 1
ATOM 1500 C C . ASP A 1 193 ? -33.009 -16.502 -16.248 1.00 59.94 193 ASP A C 1
ATOM 1502 O O . ASP A 1 193 ? -32.426 -16.086 -17.254 1.00 59.94 193 ASP A O 1
ATOM 1506 N N . VAL A 1 194 ? -32.560 -17.547 -15.555 1.00 65.19 194 VAL A N 1
ATOM 1507 C CA . VAL A 1 194 ? -31.558 -18.484 -16.062 1.00 65.19 194 VAL A CA 1
ATOM 1508 C C . VAL A 1 194 ? -32.289 -19.434 -17.004 1.00 65.19 194 VAL A C 1
ATOM 1510 O O . VAL A 1 194 ? -32.880 -20.421 -16.577 1.00 65.19 194 VAL A O 1
ATOM 1513 N N . ALA A 1 195 ? -32.276 -19.101 -18.294 1.00 63.75 195 ALA A N 1
ATOM 1514 C CA . ALA A 1 195 ? -32.694 -20.014 -19.345 1.00 63.75 195 ALA A CA 1
ATOM 1515 C C . ALA A 1 195 ? -31.684 -21.167 -19.444 1.00 63.75 195 ALA A C 1
ATOM 1517 O O . ALA A 1 195 ? -30.534 -20.995 -19.852 1.00 63.75 195 ALA A O 1
ATOM 1518 N N . GLU A 1 196 ? -32.149 -22.336 -19.026 1.00 63.12 196 GLU A N 1
ATOM 1519 C CA . GLU A 1 196 ? -31.551 -23.650 -19.201 1.00 63.12 196 GLU A CA 1
ATOM 1520 C C . GLU A 1 196 ? -31.490 -23.973 -20.706 1.00 63.12 196 GLU A C 1
ATOM 1522 O O . GLU A 1 196 ? -32.517 -24.145 -21.362 1.00 63.12 196 GLU A O 1
ATOM 1527 N N . ALA A 1 197 ? -30.282 -23.984 -21.275 1.00 59.19 197 ALA A N 1
ATOM 1528 C CA . ALA A 1 197 ? -30.042 -24.475 -22.626 1.00 59.19 197 ALA A CA 1
ATOM 1529 C C . ALA A 1 197 ? -29.693 -25.966 -22.548 1.00 59.19 197 ALA A C 1
ATOM 1531 O O . ALA A 1 197 ? -28.656 -26.335 -21.992 1.00 59.19 197 ALA A O 1
ATOM 1532 N N . ALA A 1 198 ? -30.606 -26.780 -23.076 1.00 65.00 198 ALA A N 1
ATOM 1533 C CA . ALA A 1 198 ? -30.388 -28.172 -23.456 1.00 65.00 198 ALA A CA 1
ATOM 1534 C C . ALA A 1 198 ? -29.526 -28.281 -24.724 1.00 65.00 198 ALA A C 1
ATOM 1536 O O . ALA A 1 198 ? -29.561 -27.333 -25.546 1.00 65.00 198 ALA A O 1
#

Sequence (198 aa):
MSKRDVRLPWPRSADDGTPLGVDLSRLHADVRKIVLKHFKSALAWVEADDLVQEVYLAIARKNTQNCAFDPRKASLGKYVFTVANSVVLNLGDKRRRGAHVVLSDVGDMPDAITTRTAEDELIEAEEEAAGQPQLVMFDVRATVSRTSRPARSAAGQTSARRRRSPDPTLSLFDRVTEHAPESGVRRVPFDIDVAEAA

Radius of gyration: 31.8 Å; Cα contacts (8 Å, |Δi|>4): 73; chains: 1; bounding box: 80×60×87 Å

Secondary structure (DSSP, 8-state):
---------SSEE-TTSPEES--HHHHHHHHHHHHHHH-TTGGGTS-HHHHHHHHHHHHHHHHTSTT---TTTS-HHHHHHHHHHHHHHHHHHHHHHHHHHHHHTTS----------------------------------S--------------------------------------------------------

Solvent-accessible surface area (backbone atoms only — not comparable to full-atom values): 13904 Å² total; per-residue (Å²): 131,86,78,71,82,69,71,48,76,75,89,42,60,46,96,87,65,50,66,42,33,79,65,55,90,81,42,44,68,60,53,48,52,52,50,61,70,74,42,57,78,56,52,79,81,38,58,68,65,60,54,47,49,53,38,51,53,51,50,58,55,31,42,26,35,98,74,32,48,44,77,90,80,44,55,68,68,62,51,51,51,56,54,42,51,54,47,52,53,52,50,54,52,49,50,56,51,53,55,51,52,66,66,58,74,80,70,80,79,85,86,81,90,83,90,80,81,89,80,89,81,87,82,85,86,87,79,90,80,87,80,74,79,78,80,80,78,77,78,92,79,84,80,84,75,78,77,80,78,81,84,78,78,90,78,83,82,84,84,79,89,78,92,77,82,88,85,89,82,78,93,81,83,77,88,84,78,92,80,85,79,89,76,86,78,78,83,75,85,82,83,78,83,79,78,83,81,128

Organism: Sorangium cellulosum (NCBI:txid56)